Protein AF-A0A7S0UGM3-F1 (afdb_monomer_lite)

Radius of gyration: 27.03 Å; chains: 1; bounding box: 69×48×94 Å

InterPro domains:
  IPR007701 Interferon-related developmental regulator, N-terminal [PF05004] (50-218)
  IPR011989 Armadillo-like helical [G3DSA:1.25.10.10] (51-220)
  IPR016024 Armadillo-type fold [SSF48371] (60-215)
  IPR039777 Interferon-related developmental regulator [PTHR12354] (16-217)

Organism: Hemiselmis andersenii (NCBI:txid464988)

Secondary structure (DSSP, 8-state):
------------------------------------------------------TTHHHHHHHHHHHHGGG-S-HHHHHHHHHHHHHHHHH-PPPHHHHHHHHHHHHHHHHHT--HHHHHHHHHHHHHHHHHTTT--HHHHHHHHHHHHHHHHH-S-HHHHHHHHHHHHHHHHHHT--HHHHHHHHHHHHHHHHHS-HHHHHHHHHHHHHHHTTS-TTT-

Foldseek 3Di:
DDDDDDDDDDDDDDDDDDDDDDDDDDDDDDDDDDDDDDDDDDDDDDPDDPPPDDPPVVLLVLLVVLLVQCPDPDPVSNLVSLVSLLVSLVVDQDDQVSLVVNLVSLLVQLLPCVDLSSLLSSLSSNLSSLQNNQQVQPVVCVVRVVSLLCCLPDPPDLSNNLSSLQSNLSNLLRNLDAQVVLVVLLVSLCVCLPVHDPSNNVSSVVSSVSSVVSHDPVSD

pLDDT: mean 80.86, std 20.38, range [36.59, 98.38]

Sequence (220 aa):
MGARGKGKGRKGQDEGSDADSDSTTVRKEDTESVGKGKSGGRKGKPKRGEEESDSEDGGEVLLRHLCDDLTEKRAATRVSALQGITSSLRSRILDSDEAVDAVTPLLAVLKKCASAAEAVLAANALSHVFITMAGDSGDVVEDTLPVLGGLLKSCKHSSVRCSVAGSIGMLVFCAGEGDAEALGVMRRLAGYFECGSEEVAAASLKAWGLVATGVSDRAL

Structure (mmCIF, N/CA/C/O backbone):
data_AF-A0A7S0UGM3-F1
#
_entry.id   AF-A0A7S0UGM3-F1
#
loop_
_atom_site.group_PDB
_atom_site.id
_atom_site.type_symbol
_atom_site.label_atom_id
_atom_site.label_alt_id
_atom_site.label_comp_id
_atom_site.label_asym_id
_atom_site.label_entity_id
_atom_site.label_seq_id
_atom_site.pdbx_PDB_ins_code
_atom_site.Cartn_x
_atom_site.Cartn_y
_atom_site.Cartn_z
_atom_site.occupancy
_atom_site.B_iso_or_equiv
_atom_site.auth_seq_id
_atom_site.auth_comp_id
_atom_site.auth_asym_id
_atom_site.auth_atom_id
_atom_site.pdbx_PDB_model_num
ATOM 1 N N . MET A 1 1 ? 15.546 7.316 68.468 1.00 48.12 1 MET A N 1
ATOM 2 C CA . MET A 1 1 ? 14.256 6.732 68.894 1.00 48.12 1 MET A CA 1
ATOM 3 C C . MET A 1 1 ? 13.183 7.218 67.933 1.00 48.12 1 MET A C 1
ATOM 5 O O . MET A 1 1 ? 12.957 8.415 67.868 1.00 48.12 1 MET A O 1
ATOM 9 N N . GLY A 1 2 ? 12.597 6.321 67.140 1.00 51.38 2 GLY A N 1
ATOM 10 C CA . GLY A 1 2 ? 11.547 6.616 66.161 1.00 51.38 2 GLY A CA 1
ATOM 11 C C . GLY A 1 2 ? 10.834 5.309 65.814 1.00 51.38 2 GLY A C 1
ATOM 12 O O . GLY A 1 2 ? 11.492 4.295 65.596 1.00 51.38 2 GLY A O 1
ATOM 13 N N . ALA A 1 3 ? 9.510 5.309 65.928 1.00 54.84 3 ALA A N 1
ATOM 14 C CA . ALA A 1 3 ? 8.678 4.133 66.151 1.00 54.84 3 ALA A CA 1
ATOM 15 C C . ALA A 1 3 ? 8.404 3.264 64.905 1.00 54.84 3 ALA A C 1
ATOM 17 O O . ALA A 1 3 ? 8.366 3.731 63.771 1.00 54.84 3 ALA A O 1
ATOM 18 N N . ARG A 1 4 ? 8.157 1.977 65.184 1.00 46.47 4 ARG A N 1
ATOM 19 C CA . ARG A 1 4 ? 7.593 0.938 64.308 1.00 46.47 4 ARG A CA 1
ATOM 20 C C . ARG A 1 4 ? 6.126 1.224 63.954 1.00 46.47 4 ARG A C 1
ATOM 22 O O . ARG A 1 4 ? 5.374 1.667 64.814 1.00 46.47 4 ARG A O 1
ATOM 29 N N . GLY A 1 5 ? 5.689 0.765 62.779 1.00 48.72 5 GLY A N 1
ATOM 30 C CA . GLY A 1 5 ? 4.271 0.542 62.470 1.00 48.72 5 GLY A CA 1
ATOM 31 C C . GLY A 1 5 ? 4.051 -0.185 61.138 1.00 48.72 5 GLY A C 1
ATOM 32 O O . GLY A 1 5 ? 4.105 0.431 60.085 1.00 48.72 5 GLY A O 1
ATOM 33 N N . LYS A 1 6 ? 3.821 -1.505 61.196 1.00 47.09 6 LYS A N 1
ATOM 34 C CA . LYS A 1 6 ? 3.416 -2.394 60.086 1.00 47.09 6 LYS A CA 1
ATOM 35 C C . LYS A 1 6 ? 1.899 -2.295 59.831 1.00 47.09 6 LYS A C 1
ATOM 37 O O . LYS A 1 6 ? 1.139 -2.409 60.786 1.00 47.09 6 LYS A O 1
ATOM 42 N N . GLY A 1 7 ? 1.468 -2.287 58.567 1.00 50.72 7 GLY A N 1
ATOM 43 C CA . GLY A 1 7 ? 0.138 -2.750 58.115 1.00 50.72 7 GLY A CA 1
ATOM 44 C C . GLY A 1 7 ? 0.311 -3.458 56.761 1.00 50.72 7 GLY A C 1
ATOM 45 O O . GLY A 1 7 ? 0.883 -2.858 55.862 1.00 50.72 7 GLY A O 1
ATOM 46 N N . LYS A 1 8 ? 0.126 -4.784 56.599 1.00 54.84 8 LYS A N 1
ATOM 47 C CA . LYS A 1 8 ? -1.143 -5.555 56.496 1.00 54.84 8 LYS A CA 1
ATOM 48 C C . LYS A 1 8 ? -2.106 -4.834 55.534 1.00 54.84 8 LYS A C 1
ATOM 50 O O . LYS A 1 8 ? -2.651 -3.814 55.912 1.00 54.84 8 LYS A O 1
ATOM 55 N N . GLY A 1 9 ? -2.289 -5.211 54.269 1.00 44.22 9 GLY A N 1
ATOM 56 C CA . GLY A 1 9 ? -2.487 -6.541 53.698 1.00 44.22 9 GLY A CA 1
ATOM 57 C C . GLY A 1 9 ? -3.990 -6.774 53.530 1.00 44.22 9 GLY A C 1
ATOM 58 O O . GLY A 1 9 ? -4.665 -6.968 54.536 1.00 44.22 9 GLY A O 1
ATOM 59 N N . ARG A 1 10 ? -4.505 -6.777 52.292 1.00 53.94 10 ARG A N 1
ATOM 60 C CA . ARG A 1 10 ? -5.760 -7.460 51.943 1.00 53.94 10 ARG A CA 1
ATOM 61 C C . ARG A 1 10 ? -5.822 -7.788 50.450 1.00 53.94 10 ARG A C 1
ATOM 63 O O . ARG A 1 10 ? -5.815 -6.917 49.593 1.00 53.94 10 ARG A O 1
ATOM 70 N N . LYS A 1 11 ? -5.828 -9.098 50.222 1.00 45.31 11 LYS A N 1
ATOM 71 C CA . LYS A 1 11 ? -6.078 -9.856 49.001 1.00 45.31 11 LYS A CA 1
ATOM 72 C C . LYS A 1 11 ? -7.600 -10.011 48.882 1.00 45.31 11 LYS A C 1
ATOM 74 O O . LYS A 1 11 ? -8.231 -10.326 49.890 1.00 45.31 11 LYS A O 1
ATOM 79 N N . GLY A 1 12 ? -8.160 -9.783 47.700 1.00 49.38 12 GLY A N 1
ATOM 80 C CA . GLY A 1 12 ? -9.557 -10.064 47.372 1.00 49.38 12 GLY A CA 1
ATOM 81 C C . GLY A 1 12 ? -9.616 -10.676 45.978 1.00 49.38 12 GLY A C 1
ATOM 82 O O . GLY A 1 12 ? -9.430 -9.965 44.997 1.00 49.38 12 GLY A O 1
ATOM 83 N N . GLN A 1 13 ? -9.766 -11.999 45.935 1.00 45.22 13 GLN A N 1
ATOM 84 C CA . GLN A 1 13 ? -10.345 -12.745 44.818 1.00 45.22 13 GLN A CA 1
ATOM 85 C C . GLN A 1 13 ? -11.863 -12.552 44.879 1.00 45.22 13 GLN A C 1
ATOM 87 O O . GLN A 1 13 ? -12.392 -12.511 45.986 1.00 45.22 13 GLN A O 1
ATOM 92 N N . ASP A 1 14 ? -12.535 -12.497 43.733 1.00 51.78 14 ASP A N 1
ATOM 93 C CA . ASP A 1 14 ? -13.639 -13.427 43.487 1.00 51.78 14 ASP A CA 1
ATOM 94 C C . ASP A 1 14 ? -13.901 -13.577 41.986 1.00 51.78 14 ASP A C 1
ATOM 96 O O . ASP A 1 14 ? -13.821 -12.624 41.209 1.00 51.78 14 ASP A O 1
ATOM 100 N N . GLU A 1 15 ? -14.122 -14.835 41.623 1.00 51.66 15 GLU A N 1
ATOM 101 C CA . GLU A 1 15 ? -14.480 -15.358 40.312 1.00 51.66 15 GLU A CA 1
ATOM 102 C C . GLU A 1 15 ? -16.003 -15.346 40.119 1.00 51.66 15 GLU A C 1
ATOM 104 O O . GLU A 1 15 ? -16.768 -15.344 41.084 1.00 51.66 15 GLU A O 1
ATOM 109 N N . GLY A 1 16 ? -16.428 -15.436 38.859 1.00 45.09 16 GLY A N 1
ATOM 110 C CA . GLY A 1 16 ? -17.798 -15.754 38.453 1.00 45.09 16 GLY A CA 1
ATOM 111 C C . GLY A 1 16 ? -18.301 -14.767 37.400 1.00 45.09 16 GLY A C 1
ATOM 112 O O . GLY A 1 16 ? -18.149 -13.563 37.555 1.00 45.09 16 GLY A O 1
ATOM 113 N N . SER A 1 17 ? -18.908 -15.167 36.294 1.00 57.81 17 SER A N 1
ATOM 114 C CA . SER A 1 17 ? -19.306 -16.481 35.791 1.00 57.81 17 SER A CA 1
ATOM 115 C C . SER A 1 17 ? -19.831 -16.243 34.373 1.00 57.81 17 SER A C 1
ATOM 117 O O . SER A 1 17 ? -20.491 -15.228 34.139 1.00 57.81 17 SER A O 1
ATOM 119 N N . ASP A 1 18 ? -19.565 -17.174 33.465 1.00 50.47 18 ASP A N 1
ATOM 120 C CA . ASP A 1 18 ? -20.163 -17.244 32.133 1.00 50.47 18 ASP A CA 1
ATOM 121 C C . ASP A 1 18 ? -21.699 -17.277 32.190 1.00 50.47 18 ASP A C 1
ATOM 123 O O . ASP A 1 18 ? -22.278 -17.974 33.027 1.00 50.47 18 ASP A O 1
ATOM 127 N N . ALA A 1 19 ? -22.354 -16.567 31.270 1.00 59.38 19 ALA A N 1
ATOM 128 C CA . ALA A 1 19 ? -23.713 -16.879 30.840 1.00 59.38 19 ALA A CA 1
ATOM 129 C C . ALA A 1 19 ? -23.982 -16.295 29.446 1.00 59.38 19 ALA A C 1
ATOM 131 O O . ALA A 1 19 ? -23.950 -15.081 29.235 1.00 59.38 19 ALA A O 1
ATOM 132 N N . ASP A 1 20 ? -24.262 -17.207 28.522 1.00 45.38 20 ASP A N 1
ATOM 133 C CA . ASP A 1 20 ? -24.788 -16.998 27.182 1.00 45.38 20 ASP A CA 1
ATOM 134 C C . ASP A 1 20 ? -25.992 -16.041 27.123 1.00 45.38 20 ASP A C 1
ATOM 136 O O . ASP A 1 20 ? -26.894 -16.054 27.967 1.00 45.38 20 ASP A O 1
ATOM 140 N N . SER A 1 21 ? -26.082 -15.277 26.036 1.00 60.66 21 SER A N 1
ATOM 141 C CA . SER A 1 21 ? -27.376 -14.838 25.507 1.00 60.66 21 SER A CA 1
ATOM 142 C C . SER A 1 21 ? -27.300 -14.673 24.001 1.00 60.66 21 SER A C 1
ATOM 144 O O . SER A 1 21 ? -27.005 -13.607 23.464 1.00 60.66 21 SER A O 1
ATOM 146 N N . ASP A 1 22 ? -27.589 -15.788 23.344 1.00 49.59 22 ASP A N 1
ATOM 147 C CA . ASP A 1 22 ? -28.015 -15.860 21.961 1.00 49.59 22 ASP A CA 1
ATOM 148 C C . ASP A 1 22 ? -29.473 -15.371 21.875 1.00 49.59 22 ASP A C 1
ATOM 150 O O . ASP A 1 22 ? -30.353 -15.839 22.600 1.00 49.59 22 ASP A O 1
ATOM 154 N N . SER A 1 23 ? -29.735 -14.386 21.020 1.00 52.78 23 SER A N 1
ATOM 155 C CA . SER A 1 23 ? -31.077 -13.859 20.760 1.00 52.78 23 SER A CA 1
ATOM 156 C C . SER A 1 23 ? -31.183 -13.514 19.281 1.00 52.78 23 SER A C 1
ATOM 158 O O . SER A 1 23 ? -30.973 -12.381 18.843 1.00 52.78 23 SER A O 1
ATOM 160 N N . THR A 1 24 ? -31.560 -14.527 18.515 1.00 45.91 24 THR A N 1
ATOM 161 C CA . THR A 1 24 ? -32.159 -14.390 17.194 1.00 45.91 24 THR A CA 1
ATOM 162 C C . THR A 1 24 ? -33.576 -13.832 17.334 1.00 45.91 24 THR A C 1
ATOM 164 O O . THR A 1 24 ? -34.396 -14.403 18.039 1.00 45.91 24 THR A O 1
ATOM 167 N N . THR A 1 25 ? -33.918 -12.750 16.628 1.00 50.59 25 THR A N 1
ATOM 168 C CA . THR A 1 25 ? -35.281 -12.569 16.097 1.00 50.59 25 THR A CA 1
ATOM 169 C C . THR A 1 25 ? -35.284 -11.670 14.865 1.00 50.59 25 THR A C 1
ATOM 171 O O . THR A 1 25 ? -34.815 -10.536 14.850 1.00 50.59 25 THR A O 1
ATOM 174 N N . VAL A 1 26 ? -35.844 -12.246 13.809 1.00 46.72 26 VAL A N 1
ATOM 175 C CA . VAL A 1 26 ? -36.190 -11.657 12.522 1.00 46.72 26 VAL A CA 1
ATOM 176 C C . VAL A 1 26 ? -37.394 -10.728 12.702 1.00 46.72 26 VAL A C 1
ATOM 178 O O . VAL A 1 26 ? -38.383 -11.127 13.316 1.00 46.72 26 VAL A O 1
ATOM 181 N N . ARG A 1 27 ? -37.372 -9.538 12.092 1.00 41.72 27 ARG A N 1
ATOM 182 C CA . ARG A 1 27 ? -38.593 -8.785 11.765 1.00 41.72 27 ARG A CA 1
ATOM 183 C C . ARG A 1 27 ? -38.543 -8.297 10.319 1.00 41.72 27 ARG A C 1
ATOM 185 O O . ARG A 1 27 ? -37.825 -7.362 9.987 1.00 41.72 27 ARG A O 1
ATOM 192 N N . LYS A 1 28 ? -39.316 -8.988 9.478 1.00 46.88 28 LYS A N 1
ATOM 193 C CA . LYS A 1 28 ? -39.876 -8.491 8.219 1.00 46.88 28 LYS A CA 1
ATOM 194 C C . LYS A 1 28 ? -41.093 -7.642 8.561 1.00 46.88 28 LYS A C 1
ATOM 196 O O . LYS A 1 28 ? -41.961 -8.180 9.237 1.00 46.88 28 LYS A O 1
ATOM 201 N N . GLU A 1 29 ? -41.190 -6.431 8.024 1.00 54.25 29 GLU A N 1
ATOM 202 C CA . GLU A 1 29 ? -42.476 -5.823 7.661 1.00 54.25 29 GLU A CA 1
ATOM 203 C C . GLU A 1 29 ? -42.295 -5.009 6.375 1.00 54.25 29 GLU A C 1
ATOM 205 O O . GLU A 1 29 ? -41.528 -4.048 6.317 1.00 54.25 29 GLU A O 1
ATOM 210 N N . ASP A 1 30 ? -42.990 -5.466 5.336 1.00 45.66 30 ASP A N 1
ATOM 211 C CA . ASP A 1 30 ? -43.315 -4.729 4.124 1.00 45.66 30 ASP A CA 1
ATOM 212 C C . ASP A 1 30 ? -44.415 -3.709 4.445 1.00 45.66 30 ASP A C 1
ATOM 214 O O . ASP A 1 30 ? -45.416 -4.095 5.043 1.00 45.66 30 ASP A O 1
ATOM 218 N N . THR A 1 31 ? -44.312 -2.469 3.959 1.00 49.31 31 THR A N 1
ATOM 219 C CA . THR A 1 31 ? -45.500 -1.696 3.552 1.00 49.31 31 THR A CA 1
ATOM 220 C C . THR A 1 31 ? -45.150 -0.693 2.458 1.00 49.31 31 THR A C 1
ATOM 222 O O . THR A 1 31 ? -44.337 0.213 2.641 1.00 49.31 31 THR A O 1
ATOM 225 N N . GLU A 1 32 ? -45.822 -0.867 1.327 1.00 43.03 32 GLU A N 1
ATOM 226 C CA . GLU A 1 32 ? -45.913 0.037 0.190 1.00 43.03 32 GLU A CA 1
ATOM 227 C C . GLU A 1 32 ? -46.547 1.386 0.580 1.00 43.03 32 GLU A C 1
ATOM 229 O O . GLU A 1 32 ? -47.452 1.444 1.412 1.00 43.03 32 GLU A O 1
ATOM 234 N N . SER A 1 33 ? -46.161 2.473 -0.096 1.00 44.56 33 SER A N 1
ATOM 235 C CA . SER A 1 33 ? -47.063 3.615 -0.277 1.00 44.56 33 SER A CA 1
ATOM 236 C C . SER A 1 33 ? -46.760 4.369 -1.569 1.00 44.56 33 SER A C 1
ATOM 238 O O . SER A 1 33 ? -45.710 4.981 -1.760 1.00 44.56 33 SER A O 1
ATOM 240 N N . VAL A 1 34 ? -47.740 4.289 -2.464 1.00 45.84 34 VAL A N 1
ATOM 241 C CA . VAL A 1 34 ? -47.881 5.007 -3.726 1.00 45.84 34 VAL A CA 1
ATOM 242 C C . VAL A 1 34 ? -48.392 6.420 -3.432 1.00 45.84 34 VAL A C 1
ATOM 244 O O . VAL A 1 34 ? -49.505 6.591 -2.943 1.00 45.84 34 VAL A O 1
ATOM 247 N N . GLY A 1 35 ? -47.613 7.443 -3.793 1.00 42.66 35 GLY A N 1
ATOM 248 C CA . GLY A 1 35 ? -47.995 8.856 -3.687 1.00 42.66 35 GLY A CA 1
ATOM 249 C C . GLY A 1 35 ? -47.835 9.594 -5.015 1.00 42.66 35 GLY A C 1
ATOM 250 O O . GLY A 1 35 ? -46.773 10.120 -5.329 1.00 42.66 35 GLY A O 1
ATOM 251 N N . LYS A 1 36 ? -48.908 9.624 -5.808 1.00 42.47 36 LYS A N 1
ATOM 252 C CA . LYS A 1 36 ? -49.037 10.287 -7.117 1.00 42.47 36 LYS A CA 1
ATOM 253 C C . LYS A 1 36 ? -49.569 11.715 -6.902 1.00 42.47 36 LYS A C 1
ATOM 255 O O . LYS A 1 36 ? -50.645 11.855 -6.330 1.00 42.47 36 LYS A O 1
ATOM 260 N N . GLY A 1 37 ? -48.893 12.770 -7.384 1.00 37.19 37 GLY A N 1
ATOM 261 C CA . GLY A 1 37 ? -49.391 14.142 -7.159 1.00 37.19 37 GLY A CA 1
ATOM 262 C C . GLY A 1 37 ? -48.701 15.314 -7.875 1.00 37.19 37 GLY A C 1
ATOM 263 O O . GLY A 1 37 ? -48.033 16.105 -7.233 1.00 37.19 37 GLY A O 1
ATOM 264 N N . LYS A 1 38 ? -48.955 15.440 -9.186 1.00 38.09 38 LYS A N 1
ATOM 265 C CA . LYS A 1 38 ? -49.197 16.672 -9.986 1.00 38.09 38 LYS A CA 1
ATOM 266 C C . LYS A 1 38 ? -48.275 17.920 -9.913 1.00 38.09 38 LYS A C 1
ATOM 268 O O . LYS A 1 38 ? -48.333 18.729 -9.001 1.00 38.09 38 LYS A O 1
ATOM 273 N N . SER A 1 39 ? -47.657 18.164 -11.078 1.00 41.56 39 SER A N 1
ATOM 274 C CA . SER A 1 39 ? -47.680 19.393 -11.904 1.00 41.56 39 SER A CA 1
ATOM 275 C C . SER A 1 39 ? -47.289 20.753 -11.304 1.00 41.56 39 SER A C 1
ATOM 277 O O . SER A 1 39 ? -48.069 21.394 -10.608 1.00 41.56 39 SER A O 1
ATOM 279 N N . GLY A 1 40 ? -46.180 21.296 -11.810 1.00 36.59 40 GLY A N 1
ATOM 280 C CA . GLY A 1 40 ? -45.878 22.726 -11.786 1.00 36.59 40 GLY A CA 1
ATOM 281 C C . GLY A 1 40 ? -44.774 23.041 -12.789 1.00 36.59 40 GLY A C 1
ATOM 282 O O . GLY A 1 40 ? -43.597 22.922 -12.475 1.00 36.59 40 GLY A O 1
ATOM 283 N N . GLY A 1 41 ? -45.149 23.376 -14.024 1.00 44.19 41 GLY A N 1
ATOM 284 C CA . GLY A 1 41 ? -44.197 23.724 -15.073 1.00 44.19 41 GLY A CA 1
ATOM 285 C C . GLY A 1 41 ? -43.522 25.074 -14.833 1.00 44.19 41 GLY A C 1
ATOM 286 O O . GLY A 1 41 ? -44.167 26.025 -14.401 1.00 44.19 41 GLY A O 1
ATOM 287 N N . ARG A 1 42 ? -42.249 25.184 -15.224 1.00 47.69 42 ARG A N 1
ATOM 288 C CA . ARG A 1 42 ? -41.633 26.447 -15.646 1.00 47.69 42 ARG A CA 1
ATOM 289 C C . ARG A 1 42 ? -40.618 26.186 -16.757 1.00 47.69 42 ARG A C 1
ATOM 291 O O . ARG A 1 42 ? -39.650 25.456 -16.588 1.00 47.69 42 ARG A O 1
ATOM 298 N N . LYS A 1 43 ? -40.904 26.805 -17.905 1.00 50.00 43 LYS A N 1
ATOM 299 C CA . LYS A 1 43 ? -40.015 27.007 -19.052 1.00 50.00 43 LYS A CA 1
ATOM 300 C C . LYS A 1 43 ? -38.712 27.660 -18.589 1.00 50.00 43 LYS A C 1
ATOM 302 O O . LYS A 1 43 ? -38.765 28.658 -17.876 1.00 50.00 43 LYS A O 1
ATOM 307 N N . GLY A 1 44 ? -37.575 27.166 -19.073 1.00 42.62 44 GLY A N 1
ATOM 308 C CA . GLY A 1 44 ? -36.285 27.777 -18.770 1.00 42.62 44 GLY A CA 1
ATOM 309 C C . GLY A 1 44 ? -35.109 27.200 -19.550 1.00 42.62 44 GLY A C 1
ATOM 310 O O . GLY A 1 44 ? -34.257 26.573 -18.950 1.00 42.62 44 GLY A O 1
ATOM 311 N N . LYS A 1 45 ? -35.063 27.511 -20.854 1.00 51.47 45 LYS A N 1
ATOM 312 C CA . LYS A 1 45 ? -33.854 27.715 -21.682 1.00 51.47 45 LYS A CA 1
ATOM 313 C C . LYS A 1 45 ? -32.963 26.485 -22.002 1.00 51.47 45 LYS A C 1
ATOM 315 O O . LYS A 1 45 ? -32.422 25.865 -21.096 1.00 51.47 45 LYS A O 1
ATOM 320 N N . PRO A 1 46 ? -32.706 26.184 -23.292 1.00 45.19 46 PRO A N 1
ATOM 321 C CA . PRO A 1 46 ? -31.671 25.228 -23.667 1.00 45.19 46 PRO A CA 1
ATOM 322 C C . PRO A 1 46 ? -30.305 25.893 -23.471 1.00 45.19 46 PRO A C 1
ATOM 324 O O . PRO A 1 46 ? -29.997 26.889 -24.132 1.00 45.19 46 PRO A O 1
ATOM 327 N N . LYS A 1 47 ? -29.483 25.369 -22.560 1.00 49.62 47 LYS A N 1
ATOM 328 C CA . LYS A 1 47 ? -28.059 25.704 -22.526 1.00 49.62 47 LYS A CA 1
ATOM 329 C C . LYS A 1 47 ? -27.336 24.678 -23.394 1.00 49.62 47 LYS A C 1
ATOM 331 O O . LYS A 1 47 ? -26.955 23.609 -22.944 1.00 49.62 47 LYS A O 1
ATOM 336 N N . ARG A 1 48 ? -27.266 25.012 -24.681 1.00 53.41 48 ARG A N 1
ATOM 337 C CA . ARG A 1 48 ? -26.339 24.431 -25.649 1.00 53.41 48 ARG A CA 1
ATOM 338 C C . ARG A 1 48 ? -24.947 24.940 -25.277 1.00 53.41 48 ARG A C 1
ATOM 340 O O . ARG A 1 48 ? -24.776 26.151 -25.147 1.00 53.41 48 ARG A O 1
ATOM 347 N N . GLY A 1 49 ? -24.023 24.019 -25.065 1.00 41.97 49 GLY A N 1
ATOM 348 C CA . GLY A 1 49 ? -22.654 24.300 -24.650 1.00 41.97 49 GLY A CA 1
ATOM 349 C C . GLY A 1 49 ? -22.075 23.097 -23.925 1.00 41.97 49 GLY A C 1
ATOM 350 O O . GLY A 1 49 ? -21.634 23.230 -22.791 1.00 41.97 49 GLY A O 1
ATOM 351 N N . GLU A 1 50 ? -22.159 21.920 -24.548 1.00 49.22 50 GLU A N 1
ATOM 352 C CA . GLU A 1 50 ? -21.160 20.878 -24.314 1.00 49.22 50 GLU A CA 1
ATOM 353 C C . GLU A 1 50 ? -19.906 21.375 -25.035 1.00 49.22 50 GLU A C 1
ATOM 355 O O . GLU A 1 50 ? -19.683 21.109 -26.212 1.00 49.22 50 GLU A O 1
ATOM 360 N N . GLU A 1 51 ? -19.191 22.266 -24.355 1.00 43.69 51 GLU A N 1
ATOM 361 C CA . GLU A 1 51 ? -17.771 22.448 -24.590 1.00 43.69 51 GLU A CA 1
ATOM 362 C C . GLU A 1 51 ? -17.119 21.241 -23.917 1.00 43.69 51 GLU A C 1
ATOM 364 O O . GLU A 1 51 ? -17.139 21.107 -22.693 1.00 43.69 51 GLU A O 1
ATOM 369 N N . GLU A 1 52 ? -16.642 20.315 -24.745 1.00 46.34 52 GLU A N 1
ATOM 370 C CA . GLU A 1 52 ? -15.608 19.355 -24.381 1.00 46.34 52 GLU A CA 1
ATOM 371 C C . GLU A 1 52 ? -14.427 20.165 -23.827 1.00 46.34 52 GLU A C 1
ATOM 373 O O . GLU A 1 52 ? -13.649 20.744 -24.580 1.00 46.34 52 GLU A O 1
ATOM 378 N N . SER A 1 53 ? -14.365 20.301 -22.505 1.00 43.66 53 SER A N 1
ATOM 379 C CA . SER A 1 53 ? -13.291 20.984 -21.791 1.00 43.66 53 SER A CA 1
ATOM 380 C C . SER A 1 53 ? -12.643 19.959 -20.874 1.00 43.66 53 SER A C 1
ATOM 382 O O . SER A 1 53 ? -13.277 19.516 -19.918 1.00 43.66 53 SER A O 1
ATOM 384 N N . ASP A 1 54 ? -11.418 19.566 -21.220 1.00 49.66 54 ASP A N 1
ATOM 385 C CA . ASP A 1 54 ? -10.383 18.991 -20.352 1.00 49.66 54 ASP A CA 1
ATOM 386 C C . ASP A 1 54 ? -10.877 18.129 -19.181 1.00 49.66 54 ASP A C 1
ATOM 388 O O . ASP A 1 54 ? -10.894 18.537 -18.021 1.00 49.66 54 ASP A O 1
ATOM 392 N N . SER A 1 55 ? -11.242 16.881 -19.468 1.00 55.75 55 SER A N 1
ATOM 393 C CA . SER A 1 55 ? -11.553 15.884 -18.435 1.00 55.75 55 SER A CA 1
ATOM 394 C C . SER A 1 55 ? -10.328 15.388 -17.649 1.00 55.75 55 SER A C 1
ATOM 396 O O . SER A 1 55 ? -10.499 14.623 -16.701 1.00 55.75 55 SER A O 1
ATOM 398 N N . GLU A 1 56 ? -9.112 15.796 -18.023 1.00 55.94 56 GLU A N 1
ATOM 399 C CA . GLU A 1 56 ? -7.866 15.401 -17.349 1.00 55.94 56 GLU A CA 1
ATOM 400 C C . GLU A 1 56 ? -7.605 16.256 -16.091 1.00 55.94 56 GLU A C 1
ATOM 402 O O . GLU A 1 56 ? -7.391 15.696 -15.014 1.00 55.94 56 GLU A O 1
ATOM 407 N N . ASP A 1 57 ? -7.794 17.579 -16.172 1.00 65.31 57 ASP A N 1
ATOM 408 C CA . ASP A 1 57 ? -7.589 18.527 -15.056 1.00 65.31 57 ASP A CA 1
ATOM 409 C C . ASP A 1 57 ? -8.541 18.258 -13.870 1.00 65.31 57 ASP A C 1
ATOM 411 O O . ASP A 1 57 ? -8.165 18.279 -12.697 1.00 65.31 57 ASP A O 1
ATOM 415 N N . GLY A 1 58 ? -9.793 17.883 -14.154 1.00 79.19 58 GLY A N 1
ATOM 416 C CA . GLY A 1 58 ? -10.770 17.572 -13.104 1.00 79.19 58 GLY A CA 1
ATOM 417 C C . GLY A 1 58 ? -10.397 16.357 -12.242 1.00 79.19 58 GLY A C 1
ATOM 418 O O . GLY A 1 58 ? -10.776 16.292 -11.068 1.00 79.19 58 GLY A O 1
ATOM 419 N N . GLY A 1 59 ? -9.664 15.393 -12.806 1.00 82.50 59 GLY A N 1
ATOM 420 C CA . GLY A 1 59 ? -9.221 14.195 -12.094 1.00 82.50 59 GLY A CA 1
ATOM 421 C C . GLY A 1 59 ? -8.066 14.478 -11.136 1.00 82.50 59 GLY A C 1
ATOM 422 O O . GLY A 1 59 ? -8.095 14.008 -9.994 1.00 82.50 59 GLY A O 1
ATOM 423 N N . GLU A 1 60 ? -7.088 15.267 -11.586 1.00 85.06 60 GLU A N 1
ATOM 424 C CA . GLU A 1 60 ? -5.925 15.681 -10.794 1.00 85.06 60 GLU A CA 1
ATOM 425 C C . GLU A 1 60 ? -6.371 16.501 -9.582 1.00 85.06 60 GLU A C 1
ATOM 427 O O . GLU A 1 60 ? -6.060 16.169 -8.433 1.00 85.06 60 GLU A O 1
ATOM 432 N N . VAL A 1 61 ? -7.205 17.518 -9.827 1.00 88.06 61 VAL A N 1
ATOM 433 C CA . VAL A 1 61 ? -7.756 18.385 -8.778 1.00 88.06 61 VAL A CA 1
ATOM 434 C C . VAL A 1 61 ? -8.526 17.568 -7.736 1.00 88.06 61 VAL A C 1
ATOM 436 O O . VAL A 1 61 ? -8.401 17.818 -6.533 1.00 88.06 61 VAL A O 1
ATOM 439 N N . LEU A 1 62 ? -9.291 16.560 -8.169 1.00 92.38 62 LEU A N 1
ATOM 440 C CA . LEU A 1 62 ? -10.009 15.671 -7.259 1.00 92.38 62 LEU A CA 1
ATOM 441 C C . LEU A 1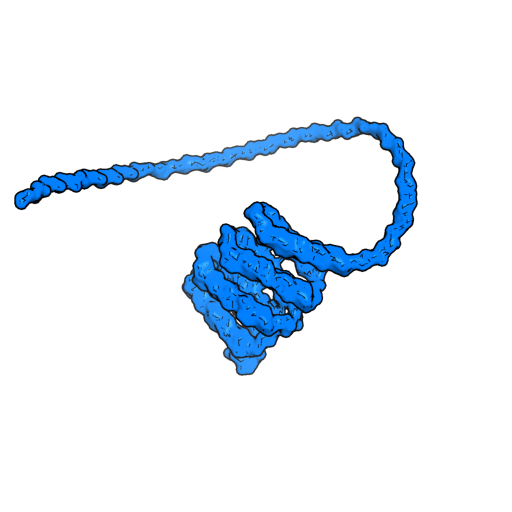 62 ? -9.055 14.813 -6.419 1.00 92.38 62 LEU A C 1
ATOM 443 O O . LEU A 1 62 ? -9.251 14.711 -5.207 1.00 92.38 62 LEU A O 1
ATOM 447 N N . LEU A 1 63 ? -8.039 14.191 -7.029 1.00 94.25 63 LEU A N 1
ATOM 448 C CA . LEU A 1 63 ? -7.073 13.370 -6.294 1.00 94.25 63 LEU A CA 1
ATOM 449 C C . LEU A 1 63 ? -6.332 14.206 -5.247 1.00 94.25 63 LEU A C 1
ATOM 451 O O . LEU A 1 63 ? -6.223 13.786 -4.095 1.00 94.25 63 LEU A O 1
ATOM 455 N N . ARG A 1 64 ? -5.899 15.411 -5.621 1.00 94.38 64 ARG A N 1
ATOM 456 C CA . ARG A 1 64 ? -5.222 16.339 -4.718 1.00 94.38 64 ARG A CA 1
ATOM 457 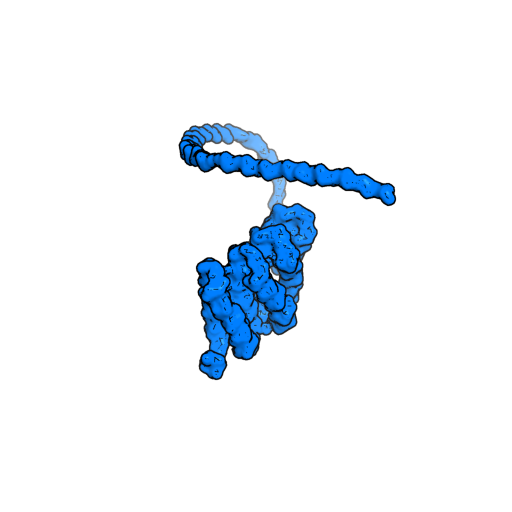C C . ARG A 1 64 ? -6.100 16.738 -3.535 1.00 94.38 64 ARG A C 1
ATOM 459 O O . ARG A 1 64 ? -5.655 16.634 -2.396 1.00 94.38 64 ARG A O 1
ATOM 466 N N . HIS A 1 65 ? -7.364 17.089 -3.780 1.00 96.25 65 HIS A N 1
ATOM 467 C CA . HIS A 1 65 ? -8.318 17.386 -2.707 1.00 96.25 65 HIS A CA 1
ATOM 468 C C . HIS A 1 65 ? -8.501 16.192 -1.757 1.00 96.25 65 HIS A C 1
ATOM 470 O O . HIS A 1 65 ? -8.540 16.352 -0.538 1.00 96.25 65 HIS A O 1
ATOM 476 N N . LEU A 1 66 ? -8.603 14.974 -2.294 1.00 97.19 66 LEU A N 1
ATOM 477 C CA . LEU A 1 66 ? -8.720 13.772 -1.469 1.00 97.19 66 LEU A CA 1
ATOM 478 C C . LEU A 1 66 ? -7.445 13.513 -0.647 1.00 97.19 66 LEU A C 1
ATOM 480 O O . LEU A 1 66 ? -7.540 13.057 0.491 1.00 97.19 66 LEU A O 1
ATOM 484 N N . CYS A 1 67 ? -6.261 13.810 -1.189 1.00 96.38 67 CYS A N 1
ATOM 485 C CA . CYS A 1 67 ? -4.999 13.753 -0.450 1.00 96.38 67 CYS A CA 1
ATOM 486 C C . CYS A 1 67 ? -4.945 14.793 0.681 1.00 96.38 67 CYS A C 1
ATOM 488 O O . CYS A 1 67 ? -4.521 14.455 1.788 1.00 96.38 67 CYS A O 1
ATOM 490 N N . ASP A 1 68 ? -5.433 16.014 0.451 1.00 96.56 68 ASP A N 1
ATOM 491 C CA . ASP A 1 68 ? -5.525 17.060 1.479 1.00 96.56 68 ASP A CA 1
ATOM 492 C C . ASP A 1 68 ? -6.449 16.631 2.636 1.00 96.56 68 ASP A C 1
ATOM 494 O O . ASP A 1 68 ? -6.093 16.762 3.816 1.00 96.56 68 ASP A O 1
ATOM 498 N N . ASP A 1 69 ? -7.582 15.999 2.310 1.00 97.25 69 ASP A N 1
ATOM 499 C CA . ASP A 1 69 ? -8.538 15.447 3.278 1.00 97.25 69 ASP A CA 1
ATOM 500 C C . ASP A 1 69 ? -7.937 14.337 4.168 1.00 97.25 69 ASP A C 1
ATOM 502 O O . ASP A 1 69 ? -8.497 14.012 5.220 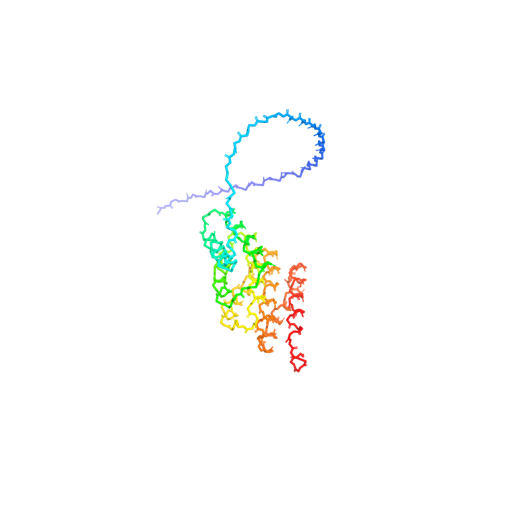1.00 97.25 69 ASP A O 1
ATOM 506 N N . LEU A 1 70 ? -6.772 13.763 3.833 1.00 97.00 70 LEU A N 1
ATOM 507 C CA . LEU A 1 70 ? -6.067 12.818 4.715 1.00 97.00 70 LEU A CA 1
ATOM 508 C C . LEU A 1 70 ? -5.495 13.489 5.971 1.00 97.00 70 LEU A C 1
ATOM 510 O O . LEU A 1 70 ? -5.196 12.808 6.958 1.00 97.00 70 LEU A O 1
ATOM 514 N N . THR A 1 71 ? -5.375 14.816 5.978 1.00 94.69 71 THR A N 1
ATOM 515 C CA . THR A 1 71 ? -4.914 15.585 7.144 1.00 94.69 71 THR A CA 1
ATOM 516 C C . THR A 1 71 ? -6.048 15.979 8.094 1.00 94.69 71 THR A C 1
ATOM 518 O O . THR A 1 71 ? -5.794 16.418 9.221 1.00 94.69 71 THR A O 1
ATOM 521 N N . GLU A 1 72 ? -7.302 15.743 7.696 1.00 96.06 72 GLU A N 1
ATOM 522 C CA . GLU A 1 72 ? -8.482 16.131 8.459 1.00 96.06 72 GLU A CA 1
ATOM 523 C C . GLU A 1 72 ? -8.551 15.490 9.848 1.00 96.06 72 GLU A C 1
ATOM 525 O O . GLU A 1 72 ? -8.160 14.341 10.098 1.00 96.06 72 GLU A O 1
ATOM 530 N N . LYS A 1 73 ? -9.135 16.227 10.799 1.00 94.38 73 LYS A N 1
ATOM 531 C CA . LYS A 1 73 ? -9.200 15.784 12.202 1.00 94.38 73 LYS A CA 1
ATOM 532 C C . LYS A 1 73 ? -10.117 14.571 12.373 1.00 94.38 73 LYS A C 1
ATOM 534 O O . LYS A 1 73 ? -9.848 13.690 13.197 1.00 94.38 73 LYS A O 1
ATOM 539 N N . ARG A 1 74 ? -11.213 14.515 11.614 1.00 96.38 74 ARG A N 1
ATOM 540 C CA . ARG A 1 74 ? -12.250 13.481 11.741 1.00 96.38 74 ARG A CA 1
ATOM 541 C C . ARG A 1 74 ? -11.845 12.211 10.993 1.00 96.38 74 ARG A C 1
ATOM 543 O O . ARG A 1 74 ? -11.621 12.243 9.791 1.00 96.38 74 ARG A O 1
ATOM 550 N N . ALA A 1 75 ? -11.833 11.075 11.693 1.00 95.12 75 ALA A N 1
ATOM 551 C CA . ALA A 1 75 ? -11.493 9.782 11.092 1.00 95.12 75 ALA A CA 1
ATOM 552 C C . ALA A 1 75 ? -12.431 9.391 9.939 1.00 95.12 75 ALA A C 1
ATOM 554 O O . ALA A 1 75 ? -11.968 8.883 8.928 1.00 95.12 75 ALA A O 1
ATOM 555 N N . ALA A 1 76 ? -13.731 9.686 10.054 1.00 96.62 76 ALA A N 1
ATOM 556 C CA . ALA A 1 76 ? -14.701 9.402 8.996 1.00 96.62 76 ALA A CA 1
ATOM 557 C C . ALA A 1 76 ? -14.378 10.129 7.676 1.00 96.62 76 ALA A C 1
ATOM 559 O O . ALA A 1 76 ? -14.526 9.538 6.607 1.00 96.62 76 ALA A O 1
ATOM 560 N N . THR A 1 77 ? -13.892 11.374 7.750 1.00 97.06 77 THR A N 1
ATOM 561 C CA . THR A 1 77 ? -13.460 12.138 6.572 1.00 97.06 77 THR A CA 1
ATOM 562 C C . THR A 1 77 ? -12.240 11.486 5.933 1.00 97.06 77 THR A C 1
ATOM 564 O O . THR A 1 77 ? -12.284 11.159 4.754 1.00 97.06 77 THR A O 1
ATOM 567 N N . ARG A 1 78 ? -11.209 11.163 6.728 1.00 97.75 78 ARG A N 1
ATOM 568 C CA . ARG A 1 78 ? -10.002 10.484 6.225 1.00 97.75 78 ARG A CA 1
ATOM 569 C C . ARG A 1 78 ? -10.299 9.120 5.598 1.00 97.75 78 ARG A C 1
ATOM 571 O O . ARG A 1 78 ? -9.751 8.787 4.557 1.00 97.75 78 ARG A O 1
ATOM 578 N N . VAL A 1 79 ? -11.191 8.329 6.200 1.00 97.88 79 VAL A N 1
ATOM 579 C CA . VAL A 1 79 ? -11.623 7.037 5.636 1.00 97.88 79 VAL A CA 1
ATOM 580 C C . VAL A 1 79 ? -12.331 7.230 4.294 1.00 97.88 79 VAL A C 1
ATOM 582 O O . VAL A 1 79 ? -12.026 6.511 3.344 1.00 97.88 79 VAL A O 1
ATOM 585 N N . SER A 1 80 ? -13.232 8.212 4.202 1.00 97.88 80 SER A N 1
ATOM 586 C CA . SER A 1 80 ? -13.933 8.532 2.950 1.00 97.88 80 SER A CA 1
ATOM 587 C C . SER A 1 80 ? -12.951 8.997 1.871 1.00 97.88 80 SER A C 1
ATOM 589 O O . SER A 1 80 ? -13.051 8.567 0.725 1.00 97.88 80 SER A O 1
ATOM 591 N N . ALA A 1 81 ? -11.954 9.799 2.253 1.00 98.12 81 ALA A N 1
ATOM 592 C CA . ALA A 1 81 ? -10.891 10.247 1.367 1.00 98.12 81 ALA A CA 1
ATOM 593 C C . ALA A 1 81 ? -10.060 9.074 0.823 1.00 98.12 81 ALA A C 1
ATOM 595 O O . ALA A 1 81 ? -9.923 8.939 -0.387 1.00 98.12 81 ALA A O 1
ATOM 596 N N . LEU A 1 82 ? -9.603 8.147 1.675 1.00 98.38 82 LEU A N 1
ATOM 597 C CA . LEU A 1 82 ? -8.858 6.953 1.238 1.00 98.38 82 LEU A CA 1
ATOM 598 C C . LEU A 1 82 ? -9.661 6.064 0.269 1.00 98.38 82 LEU A C 1
ATOM 600 O O . LEU A 1 82 ? -9.112 5.509 -0.689 1.00 98.38 82 LEU A O 1
ATOM 604 N N . GLN A 1 83 ? -10.968 5.924 0.506 1.00 97.62 83 GLN A N 1
ATOM 605 C CA . GLN A 1 83 ? -11.872 5.212 -0.402 1.00 97.62 83 GLN A CA 1
ATOM 606 C C . GLN A 1 83 ? -12.031 5.950 -1.738 1.00 97.62 83 GLN A C 1
ATOM 608 O O . GLN A 1 83 ? -12.025 5.311 -2.794 1.00 97.62 83 GLN A O 1
ATOM 613 N N . GLY A 1 84 ? -12.132 7.281 -1.699 1.00 97.00 84 GLY A N 1
ATOM 614 C CA . GLY A 1 84 ? -12.159 8.143 -2.878 1.00 97.00 84 GLY A CA 1
ATOM 615 C C . GLY A 1 84 ? -10.882 8.026 -3.708 1.00 97.00 84 GLY A C 1
ATOM 616 O O . GLY A 1 84 ? -10.973 7.789 -4.909 1.00 97.00 84 GLY A O 1
ATOM 617 N N . ILE A 1 85 ? -9.708 8.078 -3.065 1.00 96.75 85 ILE A N 1
ATOM 618 C CA . ILE A 1 85 ? -8.398 7.897 -3.713 1.00 96.75 85 ILE A CA 1
ATOM 619 C C . ILE A 1 85 ? -8.371 6.550 -4.429 1.00 96.75 85 ILE A C 1
ATOM 621 O O . ILE A 1 85 ? -8.158 6.490 -5.634 1.00 96.75 85 ILE A O 1
ATOM 625 N N . THR A 1 86 ? -8.685 5.466 -3.716 1.00 95.69 86 THR A N 1
ATOM 626 C CA . THR A 1 86 ? -8.714 4.116 -4.301 1.00 95.69 86 THR A CA 1
ATOM 627 C C . THR A 1 86 ? -9.666 4.027 -5.498 1.00 95.69 86 THR A C 1
ATOM 629 O O . THR A 1 86 ? -9.360 3.364 -6.485 1.00 95.69 86 THR A O 1
ATOM 632 N N . SER A 1 87 ? -10.827 4.681 -5.425 1.00 94.94 87 SER A N 1
ATOM 633 C CA . SER A 1 87 ? -11.809 4.681 -6.514 1.00 94.94 87 SER A CA 1
ATOM 634 C C . SER A 1 87 ? -11.305 5.457 -7.732 1.00 94.94 87 SER A C 1
ATOM 636 O O . SER A 1 87 ? -11.424 4.957 -8.846 1.00 94.94 87 SER A O 1
ATOM 638 N N . SER A 1 88 ? -10.679 6.619 -7.514 1.00 93.19 88 SER A N 1
ATOM 639 C CA . SER A 1 88 ? -10.054 7.429 -8.566 1.00 93.19 88 SER A CA 1
ATOM 640 C C . SER A 1 88 ? -8.951 6.645 -9.287 1.00 93.19 88 SER A C 1
ATOM 642 O O . SER A 1 88 ? -9.006 6.479 -10.507 1.00 93.19 88 SER A O 1
ATOM 644 N N . LEU A 1 89 ? -8.030 6.032 -8.531 1.00 92.94 89 LEU A N 1
ATOM 645 C CA . LEU A 1 89 ? -6.908 5.245 -9.066 1.00 92.94 89 LEU A CA 1
ATOM 646 C C . LEU A 1 89 ? -7.335 3.981 -9.828 1.00 92.94 89 LEU A C 1
ATOM 648 O O . LEU A 1 89 ? -6.570 3.441 -10.617 1.00 92.94 89 LEU A O 1
ATOM 652 N N . ARG A 1 90 ? -8.551 3.471 -9.605 1.00 91.06 90 ARG A N 1
ATOM 653 C CA . ARG A 1 90 ? -9.088 2.339 -10.384 1.00 91.06 90 ARG A CA 1
ATOM 654 C C . ARG A 1 90 ? -9.620 2.753 -11.748 1.00 91.06 90 ARG A C 1
ATOM 656 O O . ARG A 1 90 ? -9.752 1.901 -12.621 1.00 91.06 90 ARG A O 1
ATOM 663 N N . SER A 1 91 ? -9.979 4.023 -11.904 1.00 89.06 91 SER A N 1
ATOM 664 C CA . SER A 1 91 ? -10.566 4.557 -13.133 1.00 89.06 91 SER A CA 1
ATOM 665 C C . SER A 1 91 ? -9.567 5.266 -14.042 1.00 89.06 91 SER A C 1
ATOM 667 O O . SER A 1 91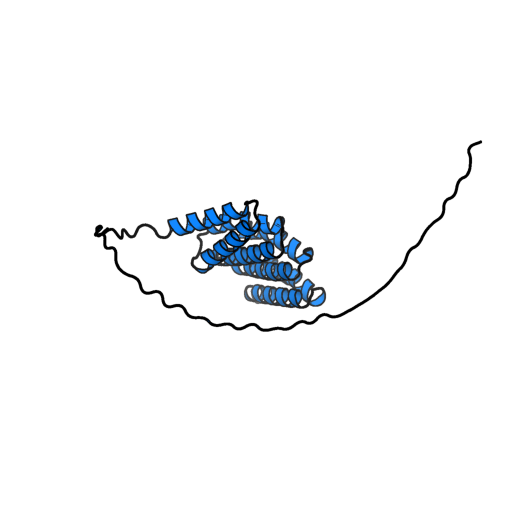 ? -9.931 5.585 -15.171 1.00 89.06 91 SER A O 1
ATOM 669 N N . ARG A 1 92 ? -8.333 5.512 -13.580 1.00 88.44 92 ARG A N 1
ATOM 670 C CA . ARG A 1 92 ? -7.320 6.253 -14.341 1.00 88.44 92 ARG A CA 1
ATOM 671 C C . ARG A 1 92 ? -5.899 5.779 -14.049 1.00 88.44 92 ARG A C 1
ATOM 673 O O . ARG A 1 92 ? -5.635 5.237 -12.980 1.00 88.44 92 ARG A O 1
ATOM 680 N N . ILE A 1 93 ? -5.002 6.028 -14.996 1.00 86.88 93 ILE A N 1
ATOM 681 C CA . ILE A 1 93 ? -3.552 5.898 -14.821 1.00 86.88 93 ILE A CA 1
ATOM 682 C C . ILE A 1 93 ? -3.026 7.296 -14.496 1.00 86.88 93 ILE A C 1
ATOM 684 O O . ILE A 1 93 ? -3.412 8.244 -15.175 1.00 86.88 93 ILE A O 1
ATOM 688 N N . LEU A 1 94 ? -2.220 7.412 -13.443 1.00 88.25 94 LEU A N 1
ATOM 689 C CA . LEU A 1 94 ? -1.555 8.664 -13.085 1.00 88.25 94 LEU A CA 1
ATOM 690 C C . LEU A 1 94 ? -0.333 8.884 -13.971 1.00 88.25 94 LEU A C 1
ATOM 692 O O . LEU A 1 94 ? 0.305 7.911 -14.383 1.00 88.25 94 LEU A O 1
ATOM 696 N N . ASP A 1 95 ? 0.019 10.143 -14.204 1.00 88.38 95 ASP A N 1
ATOM 697 C CA . ASP A 1 95 ? 1.379 10.457 -14.634 1.00 88.38 95 ASP A CA 1
ATOM 698 C C . ASP A 1 95 ? 2.388 10.264 -13.477 1.00 88.38 95 ASP A C 1
ATOM 700 O O . ASP A 1 95 ? 2.013 9.951 -12.340 1.00 88.38 95 ASP A O 1
ATOM 704 N N . SER A 1 96 ? 3.687 10.363 -13.784 1.00 85.75 96 SER A N 1
ATOM 705 C CA . SER A 1 96 ? 4.751 10.102 -12.799 1.00 85.75 96 SER A CA 1
ATOM 706 C C . SER A 1 96 ? 4.694 11.095 -11.631 1.00 85.75 96 SER A C 1
ATOM 708 O O . SER A 1 96 ? 4.764 10.686 -10.470 1.00 85.75 96 SER A O 1
ATOM 710 N N . ASP A 1 97 ? 4.474 12.380 -11.923 1.00 87.75 97 ASP A N 1
ATOM 711 C CA . ASP A 1 97 ? 4.472 13.451 -10.924 1.00 87.75 97 ASP A CA 1
ATOM 712 C C . ASP A 1 97 ? 3.261 13.327 -9.979 1.00 87.75 97 ASP A C 1
ATOM 714 O O . ASP A 1 97 ? 3.425 13.316 -8.756 1.00 87.75 97 ASP A O 1
ATOM 718 N N . GLU A 1 98 ? 2.053 13.118 -10.521 1.00 90.44 98 GLU A N 1
ATOM 719 C CA . GLU A 1 98 ? 0.834 12.841 -9.751 1.00 90.44 98 GLU A CA 1
ATOM 720 C C . GLU A 1 98 ? 1.007 11.610 -8.848 1.00 90.44 98 GLU A C 1
ATOM 722 O O . GLU A 1 98 ? 0.528 11.583 -7.705 1.00 90.44 98 GLU A O 1
ATOM 727 N N . ALA A 1 99 ? 1.659 10.559 -9.359 1.00 90.62 99 ALA A N 1
ATOM 728 C CA . ALA A 1 99 ? 1.886 9.335 -8.605 1.00 90.62 99 ALA A CA 1
ATOM 729 C C . ALA A 1 99 ? 2.827 9.574 -7.421 1.00 90.62 99 ALA A C 1
ATOM 731 O O . ALA A 1 99 ? 2.498 9.182 -6.297 1.00 90.62 99 ALA A O 1
ATOM 732 N N . VAL A 1 100 ? 3.955 10.254 -7.643 1.00 90.12 100 VAL A N 1
ATOM 733 C CA . VAL A 1 100 ? 4.914 10.612 -6.587 1.00 90.12 100 VAL A CA 1
ATOM 734 C C . VAL A 1 100 ? 4.247 11.484 -5.517 1.00 90.12 100 VAL A C 1
ATOM 736 O O . VAL A 1 100 ? 4.360 11.190 -4.319 1.00 90.12 100 VAL A O 1
ATOM 739 N N . ASP A 1 101 ? 3.474 12.490 -5.926 1.00 91.44 101 ASP A N 1
ATOM 740 C CA . ASP A 1 101 ? 2.764 13.388 -5.011 1.00 91.44 101 ASP A CA 1
ATOM 741 C C . ASP A 1 101 ? 1.726 12.650 -4.148 1.00 91.44 101 ASP A C 1
ATOM 743 O O . ASP A 1 101 ? 1.527 12.988 -2.975 1.00 91.44 101 ASP A O 1
ATOM 747 N N . ALA A 1 102 ? 1.104 11.590 -4.673 1.00 94.38 102 ALA A N 1
ATOM 748 C CA . ALA A 1 102 ? 0.153 10.766 -3.929 1.00 94.38 102 ALA A CA 1
ATOM 749 C C . ALA A 1 102 ? 0.816 9.833 -2.894 1.00 94.38 102 ALA A C 1
ATOM 751 O O . ALA A 1 102 ? 0.185 9.486 -1.886 1.00 94.38 102 ALA A O 1
ATOM 752 N N . VAL A 1 103 ? 2.081 9.430 -3.082 1.00 95.31 103 VAL A N 1
ATOM 753 C CA . VAL A 1 103 ? 2.780 8.502 -2.169 1.00 95.31 103 VAL A CA 1
ATOM 754 C C . VAL A 1 103 ? 2.950 9.109 -0.776 1.00 95.31 103 VAL A C 1
ATOM 756 O O . VAL A 1 103 ? 2.626 8.473 0.233 1.00 95.31 103 VAL A O 1
ATOM 759 N N . THR A 1 104 ? 3.436 10.348 -0.700 1.00 95.06 104 THR A N 1
ATOM 760 C CA . THR A 1 104 ? 3.773 11.019 0.565 1.00 95.06 104 THR A CA 1
ATOM 761 C C . THR A 1 104 ? 2.610 11.078 1.570 1.00 95.06 104 THR A C 1
ATOM 763 O O . THR A 1 104 ? 2.787 10.629 2.714 1.00 95.06 104 THR A O 1
ATOM 766 N N . PRO A 1 105 ? 1.413 11.587 1.213 1.00 96.69 105 PRO A N 1
ATOM 767 C CA . PRO A 1 105 ? 0.300 11.666 2.154 1.00 96.69 105 PRO A CA 1
ATOM 768 C C . PRO A 1 105 ? -0.216 10.275 2.560 1.00 96.69 105 PRO A C 1
ATOM 770 O O . PRO A 1 105 ? -0.555 10.065 3.729 1.00 96.69 105 PRO A O 1
ATOM 773 N N . LEU A 1 106 ? -0.190 9.283 1.664 1.00 97.69 106 LEU A N 1
ATOM 774 C CA . LEU A 1 106 ? -0.563 7.905 1.998 1.00 97.69 106 LEU A CA 1
ATOM 775 C C . LEU A 1 106 ? 0.438 7.252 2.967 1.00 97.69 106 LEU A C 1
ATOM 777 O O . LEU A 1 106 ? 0.037 6.598 3.938 1.00 97.69 106 LEU A O 1
ATOM 781 N N . LEU A 1 107 ? 1.740 7.482 2.775 1.00 96.88 107 LEU A N 1
ATOM 782 C CA . LEU A 1 107 ? 2.768 7.049 3.721 1.00 96.88 107 LEU A CA 1
ATOM 783 C C . LEU A 1 107 ? 2.614 7.714 5.084 1.00 96.88 107 LEU A C 1
ATOM 785 O O . LEU A 1 107 ? 2.840 7.062 6.104 1.00 96.88 107 LEU A O 1
ATOM 789 N N . ALA A 1 108 ? 2.212 8.984 5.137 1.00 96.62 108 ALA A N 1
ATOM 790 C CA . ALA A 1 108 ? 1.953 9.665 6.401 1.00 96.62 108 ALA A CA 1
ATOM 791 C C . ALA A 1 108 ? 0.811 8.991 7.187 1.00 96.62 108 ALA A C 1
ATOM 793 O O . ALA A 1 108 ? 0.934 8.793 8.402 1.00 96.62 108 ALA A O 1
ATOM 794 N N . VAL A 1 109 ? -0.259 8.560 6.505 1.00 97.19 109 VAL A N 1
ATOM 795 C CA . VAL A 1 109 ? -1.350 7.784 7.122 1.00 97.19 109 VAL A CA 1
ATOM 796 C C . VAL A 1 109 ? -0.832 6.457 7.68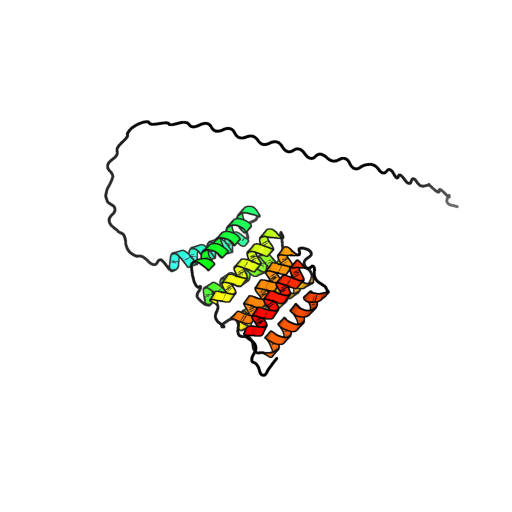2 1.00 97.19 109 VAL A C 1
ATOM 798 O O . VAL A 1 109 ? -1.129 6.121 8.833 1.00 97.19 109 VAL A O 1
ATOM 801 N N . LEU A 1 110 ? -0.008 5.732 6.920 1.00 97.00 110 LEU A N 1
ATOM 802 C CA . LEU A 1 110 ? 0.592 4.468 7.358 1.00 97.00 110 LEU A CA 1
ATOM 803 C C . LEU A 1 110 ? 1.550 4.634 8.542 1.00 97.00 110 LEU A C 1
ATOM 805 O O . LEU A 1 110 ? 1.457 3.875 9.506 1.00 97.00 110 LEU A O 1
ATOM 809 N N . LYS A 1 111 ? 2.427 5.644 8.517 1.00 95.81 111 LYS A N 1
ATOM 810 C CA . LYS A 1 111 ? 3.349 5.963 9.622 1.00 95.81 111 LYS A CA 1
ATOM 811 C C . LYS A 1 111 ? 2.589 6.277 10.909 1.00 95.81 111 LYS A C 1
ATOM 813 O O . LYS A 1 111 ? 2.987 5.836 11.985 1.00 95.81 111 LYS A O 1
ATOM 818 N N . LYS A 1 112 ? 1.487 7.027 10.803 1.00 94.62 112 LYS A N 1
ATOM 819 C CA . LYS A 1 112 ? 0.631 7.359 11.948 1.00 94.62 112 LYS A CA 1
ATOM 820 C C . LYS A 1 112 ? -0.151 6.145 12.450 1.00 94.62 112 LYS A C 1
ATOM 822 O O . LYS A 1 112 ? -0.381 6.047 13.652 1.00 94.62 112 LYS A O 1
ATOM 827 N N . CYS A 1 113 ? -0.584 5.263 11.543 1.00 90.19 113 CYS A N 1
ATOM 828 C CA . CYS A 1 113 ? -1.358 4.050 11.823 1.00 90.19 113 CYS A CA 1
ATOM 829 C C . CYS A 1 113 ? -2.492 4.292 12.845 1.00 90.19 113 CYS A C 1
ATOM 831 O O . CYS A 1 113 ? -2.663 3.534 13.801 1.00 90.19 113 CYS A O 1
ATOM 833 N N . ALA A 1 114 ? -3.254 5.382 12.671 1.00 91.31 114 ALA A N 1
ATOM 834 C CA . ALA A 1 114 ? -4.241 5.842 13.656 1.00 91.31 114 ALA A CA 1
ATOM 835 C C . ALA A 1 114 ? -5.360 4.817 13.917 1.00 91.31 114 ALA A C 1
ATOM 837 O O . ALA A 1 114 ? -5.889 4.739 15.025 1.00 91.31 114 ALA A O 1
ATOM 838 N N . SER A 1 115 ? -5.708 4.028 12.901 1.00 96.00 115 SER A N 1
ATOM 839 C CA . SER A 1 115 ? -6.612 2.888 13.008 1.00 96.00 115 SER A CA 1
ATOM 840 C C . SER A 1 115 ? -6.234 1.812 11.988 1.00 96.00 115 SER A C 1
ATOM 842 O O . SER A 1 115 ? -5.651 2.107 10.942 1.00 96.00 115 SER A O 1
ATOM 844 N N . ALA A 1 116 ? -6.586 0.554 12.271 1.00 96.94 116 ALA A N 1
ATOM 845 C CA . ALA A 1 116 ? -6.337 -0.550 11.344 1.00 96.94 116 ALA A CA 1
ATOM 846 C C . ALA A 1 116 ? -7.074 -0.361 10.007 1.00 96.94 116 ALA A C 1
ATOM 848 O O . ALA A 1 116 ? -6.523 -0.676 8.958 1.00 96.94 116 ALA A O 1
ATOM 849 N N . ALA A 1 117 ? -8.291 0.192 10.037 1.00 97.12 117 ALA A N 1
ATOM 850 C CA . ALA A 1 117 ? -9.080 0.455 8.836 1.00 97.12 117 ALA A CA 1
ATOM 851 C C . ALA A 1 117 ? -8.407 1.490 7.919 1.00 97.12 117 ALA A C 1
ATOM 853 O O . ALA A 1 117 ? -8.263 1.241 6.725 1.00 97.12 117 ALA A O 1
ATOM 854 N N . GLU A 1 118 ? -7.943 2.614 8.478 1.00 97.81 118 GLU A N 1
ATOM 855 C CA . GLU A 1 118 ? -7.204 3.630 7.715 1.00 97.81 118 GLU A CA 1
ATOM 856 C C . GLU A 1 118 ? -5.905 3.058 7.141 1.00 97.81 118 GLU A C 1
ATOM 858 O O . GLU A 1 118 ? -5.610 3.270 5.970 1.00 97.81 118 GLU A O 1
ATOM 863 N N . ALA A 1 119 ? -5.152 2.284 7.929 1.00 97.81 119 ALA A N 1
ATOM 864 C CA . ALA A 1 119 ? -3.895 1.706 7.466 1.00 97.81 119 ALA A CA 1
ATOM 865 C C . ALA A 1 119 ? -4.094 0.682 6.333 1.00 97.81 119 ALA A C 1
ATOM 867 O O . ALA A 1 119 ? -3.346 0.694 5.360 1.00 97.81 119 ALA A O 1
ATOM 868 N N . VAL A 1 120 ? -5.122 -0.169 6.417 1.00 98.38 120 VAL A N 1
ATOM 869 C CA . VAL A 1 120 ? -5.475 -1.106 5.334 1.00 98.38 120 VAL A CA 1
ATOM 870 C C . VAL A 1 120 ? -5.842 -0.350 4.057 1.00 98.38 120 VAL A C 1
ATOM 872 O O . VAL A 1 120 ? -5.344 -0.679 2.983 1.00 98.38 120 VAL A O 1
ATOM 875 N N . LEU A 1 121 ? -6.685 0.681 4.161 1.00 98.31 121 LEU A N 1
ATOM 876 C CA . LEU A 1 121 ? -7.089 1.480 3.004 1.00 98.31 121 LEU A CA 1
ATOM 877 C C . LEU A 1 121 ? -5.905 2.236 2.385 1.00 98.31 121 LEU A C 1
ATOM 879 O O . LEU A 1 121 ? -5.776 2.244 1.165 1.00 98.31 121 LEU A O 1
ATOM 883 N N . ALA A 1 122 ? -5.018 2.808 3.202 1.00 98.31 122 ALA A N 1
ATOM 884 C CA . ALA A 1 122 ? -3.826 3.507 2.725 1.00 98.31 122 ALA A CA 1
ATOM 885 C C . ALA A 1 122 ? -2.829 2.568 2.029 1.00 98.31 122 ALA A C 1
ATOM 887 O O . ALA A 1 122 ? -2.314 2.911 0.969 1.00 98.31 122 ALA A O 1
ATOM 888 N N . ALA A 1 123 ? -2.601 1.366 2.570 1.00 98.12 123 ALA A N 1
ATOM 889 C CA . ALA A 1 123 ? -1.768 0.350 1.921 1.00 98.12 123 ALA A CA 1
ATOM 890 C C . ALA A 1 123 ? -2.350 -0.071 0.556 1.00 98.12 123 ALA A C 1
ATOM 892 O O . ALA A 1 123 ? -1.643 -0.137 -0.452 1.00 98.12 123 ALA A O 1
ATOM 893 N N . ASN A 1 124 ? -3.665 -0.286 0.489 1.00 97.12 124 ASN A N 1
ATOM 894 C CA . ASN A 1 124 ? -4.332 -0.627 -0.767 1.00 97.12 124 ASN A CA 1
ATOM 895 C C . ASN A 1 124 ? -4.260 0.517 -1.791 1.00 97.12 124 ASN A C 1
ATOM 897 O O . ASN A 1 124 ? -3.967 0.261 -2.956 1.00 97.12 124 ASN A O 1
ATOM 901 N N . ALA A 1 125 ? -4.472 1.765 -1.365 1.00 97.31 125 ALA A N 1
ATOM 902 C CA . ALA A 1 125 ? -4.327 2.937 -2.225 1.00 97.31 125 ALA A CA 1
ATOM 903 C C . ALA A 1 125 ? -2.894 3.070 -2.768 1.00 97.31 125 ALA A C 1
ATOM 905 O O . ALA A 1 125 ? -2.725 3.220 -3.972 1.00 97.31 125 ALA A O 1
ATOM 906 N N . LEU A 1 126 ? -1.866 2.905 -1.923 1.00 96.75 126 LEU A N 1
ATOM 907 C CA . LEU A 1 126 ? -0.462 2.899 -2.364 1.00 96.75 126 LEU A CA 1
ATOM 908 C C . LEU A 1 126 ? -0.184 1.819 -3.404 1.00 96.75 126 LEU A C 1
ATOM 910 O O . LEU A 1 126 ? 0.499 2.071 -4.385 1.00 96.75 126 LEU A O 1
ATOM 914 N N . SER A 1 127 ? -0.757 0.631 -3.221 1.00 95.94 127 SER A N 1
ATOM 915 C CA . SER A 1 127 ? -0.594 -0.463 -4.184 1.00 95.94 127 SER A CA 1
ATOM 916 C C . SER A 1 127 ? -1.132 -0.084 -5.566 1.00 95.94 127 SER A C 1
ATOM 918 O O . SER A 1 127 ? -0.550 -0.474 -6.570 1.00 95.94 127 SER A O 1
ATOM 920 N N . HIS A 1 128 ? -2.216 0.697 -5.623 1.00 95.12 128 HIS A N 1
ATOM 921 C CA . HIS A 1 128 ? -2.733 1.237 -6.878 1.00 95.12 128 HIS A CA 1
ATOM 922 C C . HIS A 1 128 ? -1.818 2.316 -7.473 1.00 95.12 128 HIS A C 1
ATOM 924 O O . HIS A 1 128 ? -1.622 2.309 -8.682 1.00 95.12 128 HIS A O 1
ATOM 930 N N . VAL A 1 129 ? -1.221 3.181 -6.646 1.00 94.69 129 VAL A N 1
ATOM 931 C CA . VAL A 1 129 ? -0.227 4.170 -7.105 1.00 94.69 129 VAL A CA 1
ATOM 932 C C . VAL A 1 129 ? 1.008 3.479 -7.695 1.00 94.69 129 VAL A C 1
ATOM 934 O O . VAL A 1 129 ? 1.457 3.837 -8.775 1.00 94.69 129 VAL A O 1
ATOM 937 N N . PHE A 1 130 ? 1.531 2.425 -7.062 1.00 93.44 130 PHE A N 1
ATOM 938 C CA . PHE A 1 130 ? 2.713 1.723 -7.585 1.00 93.44 130 PHE A CA 1
ATOM 939 C C . PHE A 1 130 ? 2.475 1.099 -8.963 1.00 93.44 130 PHE A C 1
ATOM 941 O O . PHE A 1 130 ? 3.383 1.075 -9.788 1.00 93.44 130 PHE A O 1
ATOM 948 N N . ILE A 1 131 ? 1.249 0.643 -9.240 1.00 91.56 131 ILE A N 1
ATOM 949 C CA . ILE A 1 131 ? 0.880 0.110 -10.559 1.00 91.56 131 ILE A CA 1
ATOM 950 C C . ILE A 1 131 ? 0.995 1.186 -11.643 1.00 91.56 131 ILE A C 1
ATOM 952 O O . ILE A 1 131 ? 1.364 0.863 -12.770 1.00 91.56 131 ILE A O 1
ATOM 956 N N . THR A 1 132 ? 0.691 2.448 -11.327 1.00 89.19 132 THR A N 1
ATOM 957 C CA . THR A 1 132 ? 0.714 3.531 -12.317 1.00 89.19 132 THR A CA 1
ATOM 958 C C . THR A 1 132 ? 2.121 4.062 -12.598 1.00 89.19 132 THR A C 1
ATOM 960 O O . THR A 1 132 ? 2.335 4.608 -13.670 1.00 89.19 132 THR A O 1
ATOM 963 N N . MET A 1 133 ? 3.090 3.853 -11.698 1.00 84.69 133 MET A N 1
ATOM 964 C CA . MET A 1 133 ? 4.453 4.406 -11.812 1.00 84.69 133 MET A CA 1
ATOM 965 C C . MET A 1 133 ? 5.376 3.710 -12.834 1.00 84.69 133 MET A C 1
ATOM 967 O O . MET A 1 133 ? 6.418 4.256 -13.175 1.00 84.69 133 MET A O 1
ATOM 971 N N . ALA A 1 134 ? 5.029 2.511 -13.316 1.00 69.31 134 ALA A N 1
ATOM 972 C CA . ALA A 1 134 ? 5.686 1.813 -14.437 1.00 69.31 134 ALA A CA 1
ATOM 973 C C . ALA A 1 134 ? 7.242 1.857 -14.497 1.00 69.31 134 ALA A C 1
ATOM 975 O O . ALA A 1 134 ? 7.812 1.971 -15.583 1.00 69.31 134 ALA A O 1
ATOM 976 N N . GLY A 1 135 ? 7.931 1.715 -13.357 1.00 67.94 135 GLY A N 1
ATOM 977 C CA . GLY A 1 135 ? 9.397 1.603 -13.275 1.00 67.94 135 GLY A CA 1
ATOM 978 C C . GLY A 1 135 ? 10.164 2.897 -12.970 1.00 67.94 135 GLY A C 1
ATOM 979 O O . GLY A 1 135 ? 11.376 2.839 -12.782 1.00 67.94 135 GLY A O 1
ATOM 980 N N . ASP A 1 136 ? 9.493 4.049 -12.871 1.00 68.19 136 ASP A N 1
ATOM 981 C CA . ASP A 1 136 ? 10.107 5.325 -12.466 1.00 68.19 136 ASP A CA 1
ATOM 982 C C . ASP A 1 136 ? 9.950 5.557 -10.955 1.00 68.19 136 ASP A C 1
ATOM 984 O O . ASP A 1 136 ? 9.229 6.443 -10.502 1.00 68.19 136 ASP A O 1
ATOM 988 N N . SER A 1 137 ? 10.519 4.664 -10.140 1.00 72.12 137 SER A N 1
ATOM 989 C CA . SER A 1 137 ? 10.198 4.629 -8.706 1.00 72.12 137 SER A CA 1
ATOM 990 C C . SER A 1 137 ? 11.376 4.381 -7.769 1.00 72.12 137 SER A C 1
ATOM 992 O O . SER A 1 137 ? 11.128 4.041 -6.618 1.00 72.12 137 SER A O 1
ATOM 994 N N . GLY A 1 138 ? 12.629 4.546 -8.206 1.00 77.38 138 GLY A N 1
ATOM 995 C CA . GLY A 1 138 ? 13.806 4.263 -7.364 1.00 77.38 138 GLY A CA 1
ATOM 996 C C . GLY A 1 138 ? 13.759 4.983 -6.008 1.00 77.38 138 GLY A C 1
ATOM 997 O O . GLY A 1 138 ? 13.725 4.340 -4.958 1.00 77.38 138 GLY A O 1
ATOM 998 N N . ASP A 1 139 ? 13.612 6.311 -6.023 1.00 84.50 139 ASP A N 1
ATOM 999 C CA . ASP A 1 139 ? 13.498 7.124 -4.799 1.00 84.50 139 ASP A CA 1
ATOM 1000 C C . ASP A 1 139 ? 12.260 6.733 -3.967 1.00 84.50 139 ASP A C 1
ATOM 1002 O O . ASP A 1 139 ? 12.297 6.654 -2.736 1.00 84.50 139 ASP A O 1
ATOM 1006 N N . VAL A 1 140 ? 11.154 6.399 -4.642 1.00 89.50 140 VAL A N 1
ATOM 1007 C CA . VAL A 1 140 ? 9.923 5.942 -3.986 1.00 89.50 140 VAL A CA 1
ATOM 1008 C C . VAL A 1 140 ? 10.127 4.598 -3.288 1.00 89.50 140 VAL A C 1
ATOM 1010 O O . VAL A 1 140 ? 9.600 4.405 -2.190 1.00 89.50 140 VAL A O 1
ATOM 1013 N N . VAL A 1 141 ? 10.892 3.669 -3.864 1.00 90.56 141 VAL A N 1
ATOM 1014 C CA . VAL A 1 141 ? 11.223 2.385 -3.234 1.00 90.56 141 VAL A CA 1
ATOM 1015 C C . VAL A 1 141 ? 12.064 2.614 -1.984 1.00 90.56 141 VAL A C 1
ATOM 1017 O O . VAL A 1 141 ? 11.715 2.079 -0.924 1.00 90.56 141 VAL A O 1
ATOM 1020 N N . GLU A 1 142 ? 13.118 3.428 -2.085 1.00 90.44 142 GLU A N 1
ATOM 1021 C CA . GLU A 1 142 ? 14.021 3.736 -0.970 1.00 90.44 142 GLU A CA 1
ATOM 1022 C C . GLU A 1 142 ? 13.274 4.336 0.231 1.00 90.44 142 GLU A C 1
ATOM 1024 O O . GLU A 1 142 ? 13.494 3.914 1.372 1.00 90.44 142 GLU A O 1
ATOM 1029 N N . ASP A 1 143 ? 12.324 5.240 -0.014 1.00 91.50 143 ASP A N 1
ATOM 1030 C CA . ASP A 1 143 ? 11.551 5.900 1.042 1.00 91.50 143 ASP A CA 1
ATOM 1031 C C . ASP A 1 143 ? 10.389 5.051 1.582 1.00 91.50 143 ASP A C 1
ATOM 1033 O O . ASP A 1 143 ? 10.047 5.104 2.775 1.00 91.50 143 ASP A O 1
ATOM 1037 N N . THR A 1 144 ? 9.756 4.253 0.721 1.00 94.75 144 THR A N 1
ATOM 1038 C CA . THR A 1 144 ? 8.526 3.525 1.064 1.00 94.75 144 THR A CA 1
ATOM 1039 C C . THR A 1 144 ? 8.821 2.187 1.732 1.00 94.75 144 THR A C 1
ATOM 1041 O O . THR A 1 144 ? 8.181 1.822 2.729 1.00 94.75 144 THR A O 1
ATOM 1044 N N . LEU A 1 145 ? 9.800 1.439 1.221 1.00 94.50 145 LEU A N 1
ATOM 1045 C CA . LEU A 1 145 ? 10.072 0.075 1.664 1.00 94.50 145 LEU A CA 1
ATOM 1046 C C . LEU A 1 145 ? 10.437 -0.025 3.161 1.00 94.50 145 LEU A C 1
ATOM 1048 O O . LEU A 1 145 ? 9.935 -0.945 3.819 1.00 94.50 145 LEU A O 1
ATOM 1052 N N . PRO A 1 146 ? 11.212 0.901 3.769 1.00 95.31 146 PRO A N 1
ATOM 1053 C CA . PRO A 1 146 ? 11.478 0.883 5.209 1.00 95.31 146 PRO A CA 1
ATOM 1054 C C . PRO A 1 146 ? 10.213 1.053 6.060 1.00 95.31 146 PRO A C 1
ATOM 1056 O O . PRO A 1 146 ? 10.063 0.393 7.092 1.00 95.31 146 PRO A O 1
ATOM 1059 N N . VAL A 1 147 ? 9.280 1.903 5.620 1.00 96.69 147 VAL A N 1
ATOM 1060 C CA . VAL A 1 147 ? 8.012 2.164 6.321 1.00 96.69 147 VAL A CA 1
ATOM 1061 C C . VAL A 1 147 ? 7.135 0.918 6.299 1.00 96.69 147 VAL A C 1
ATOM 1063 O O . VAL A 1 147 ? 6.675 0.454 7.347 1.00 96.69 147 VAL A O 1
ATOM 1066 N N . LEU A 1 148 ? 6.947 0.341 5.110 1.00 97.31 148 LEU A N 1
ATOM 1067 C CA . LEU A 1 148 ? 6.155 -0.872 4.935 1.00 97.31 148 LEU A CA 1
ATOM 1068 C C . LEU A 1 148 ? 6.799 -2.063 5.657 1.00 97.31 148 LEU A C 1
ATOM 1070 O O . LEU A 1 148 ? 6.124 -2.781 6.394 1.00 97.31 148 LEU A O 1
ATOM 1074 N N . GLY A 1 149 ? 8.115 -2.240 5.536 1.00 96.31 149 GLY A N 1
ATOM 1075 C CA . GLY A 1 149 ? 8.852 -3.293 6.235 1.00 96.31 149 GLY A CA 1
ATOM 1076 C C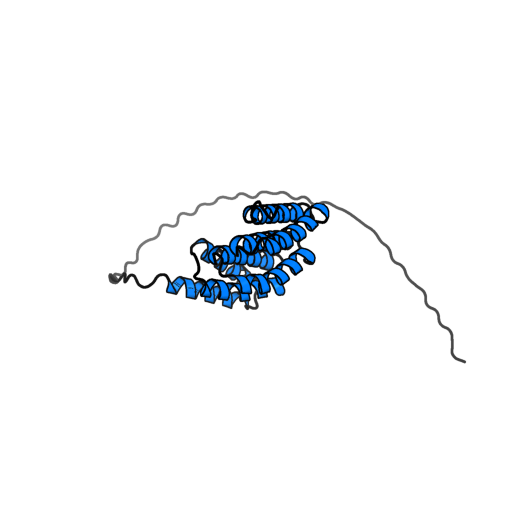 . GLY A 1 149 ? 8.732 -3.181 7.759 1.00 96.31 149 GLY A C 1
ATOM 1077 O O . GLY A 1 149 ? 8.524 -4.187 8.444 1.00 96.31 149 GLY A O 1
ATOM 1078 N N . GLY A 1 150 ? 8.789 -1.958 8.296 1.00 95.94 150 GLY A N 1
ATOM 1079 C CA . GLY A 1 150 ? 8.564 -1.681 9.713 1.00 95.94 150 GLY A CA 1
ATOM 1080 C C . GLY A 1 150 ? 7.162 -2.082 10.178 1.00 95.94 150 GLY A C 1
ATOM 1081 O O . GLY A 1 150 ? 7.023 -2.756 11.206 1.00 95.94 150 GLY A O 1
ATOM 1082 N N . LEU A 1 151 ? 6.126 -1.737 9.409 1.00 96.44 151 LEU A N 1
ATOM 1083 C CA . LEU A 1 151 ? 4.738 -2.105 9.709 1.00 96.44 151 LEU A CA 1
ATOM 1084 C C . LEU A 1 151 ? 4.495 -3.612 9.602 1.00 96.44 151 LEU A C 1
ATOM 1086 O O . LEU A 1 151 ? 3.878 -4.187 10.500 1.00 96.44 151 LEU A O 1
ATOM 1090 N N . LEU A 1 152 ? 5.021 -4.271 8.568 1.00 96.31 152 LEU A N 1
ATOM 1091 C CA . LEU A 1 152 ? 4.907 -5.722 8.401 1.00 96.31 152 LEU A CA 1
ATOM 1092 C C . LEU A 1 152 ? 5.521 -6.481 9.587 1.00 96.31 152 LEU A C 1
ATOM 1094 O O . LEU A 1 152 ? 4.977 -7.501 10.023 1.00 96.31 152 LEU A O 1
ATOM 1098 N N . LYS A 1 153 ? 6.624 -5.958 10.136 1.00 94.31 153 LYS A N 1
ATOM 1099 C CA . LYS A 1 153 ? 7.330 -6.546 11.279 1.00 94.31 153 LYS A CA 1
ATOM 1100 C C . LYS A 1 153 ? 6.651 -6.277 12.623 1.00 94.31 153 LYS A C 1
ATOM 1102 O O . LYS A 1 153 ? 6.627 -7.166 13.468 1.00 94.31 153 LYS A O 1
ATOM 1107 N N . SER A 1 154 ? 6.168 -5.055 12.853 1.00 92.69 154 SER A N 1
ATOM 1108 C CA . SER A 1 154 ? 5.825 -4.573 14.204 1.00 92.69 154 SER A CA 1
ATOM 1109 C C . SER A 1 154 ? 4.339 -4.309 14.453 1.00 92.69 154 SER A C 1
ATOM 1111 O O . SER A 1 154 ? 3.930 -4.215 15.614 1.00 92.69 154 SER A O 1
ATOM 1113 N N . CYS A 1 155 ? 3.511 -4.194 13.409 1.00 94.06 155 CYS A N 1
ATOM 1114 C CA . CYS A 1 155 ? 2.087 -3.924 13.585 1.00 94.06 155 CYS A CA 1
ATOM 1115 C C . CYS A 1 155 ? 1.386 -5.112 14.260 1.00 94.06 155 CYS A C 1
ATOM 1117 O O . CYS A 1 155 ? 1.624 -6.268 13.923 1.00 94.06 155 CYS A O 1
ATOM 1119 N N . LYS A 1 156 ? 0.484 -4.839 15.207 1.00 93.38 156 LYS A N 1
ATOM 1120 C CA . LYS A 1 156 ? -0.264 -5.887 15.925 1.00 93.38 156 LYS A CA 1
ATOM 1121 C C . LYS A 1 156 ? -1.453 -6.432 15.129 1.00 93.38 156 LYS A C 1
ATOM 1123 O O . LYS A 1 156 ? -1.917 -7.531 15.408 1.00 93.38 156 LYS A O 1
ATOM 1128 N N . HIS A 1 157 ? -1.959 -5.668 14.163 1.00 95.75 157 HIS A N 1
ATOM 1129 C CA . HIS A 1 157 ? -3.147 -6.029 13.393 1.00 95.75 157 HIS A CA 1
ATOM 1130 C C . HIS A 1 157 ? -2.760 -6.871 12.173 1.00 95.75 157 HIS A C 1
ATOM 1132 O O . HIS A 1 157 ? -2.077 -6.375 11.274 1.00 95.75 157 HIS A O 1
ATOM 1138 N N . SER A 1 158 ? -3.213 -8.130 12.117 1.00 95.56 158 SER A N 1
ATOM 1139 C CA . SER A 1 158 ? -2.917 -9.036 10.996 1.00 95.56 158 SER A CA 1
ATOM 1140 C C . SER A 1 158 ? -3.416 -8.480 9.662 1.00 95.56 158 SER A C 1
ATOM 1142 O O . SER A 1 158 ? -2.683 -8.536 8.681 1.00 95.56 158 SER A O 1
ATOM 1144 N N . SER A 1 159 ? -4.591 -7.847 9.634 1.00 97.25 159 SER A N 1
ATOM 1145 C CA . SER A 1 159 ? -5.157 -7.217 8.432 1.00 97.25 159 SER A CA 1
ATOM 1146 C C . SER A 1 159 ? -4.257 -6.128 7.837 1.00 97.25 159 SER A C 1
ATOM 1148 O O . SER A 1 159 ? -4.053 -6.083 6.621 1.00 97.25 159 SER A O 1
ATOM 1150 N N . VAL A 1 160 ? -3.662 -5.286 8.690 1.00 97.69 160 VAL A N 1
ATOM 1151 C CA . VAL A 1 160 ? -2.699 -4.258 8.270 1.00 97.69 160 VAL A CA 1
ATOM 1152 C C . VAL A 1 160 ? -1.446 -4.923 7.717 1.00 97.69 160 VAL A C 1
ATOM 1154 O O . VAL A 1 160 ? -1.022 -4.590 6.618 1.00 97.69 160 VAL A O 1
ATOM 1157 N N . ARG A 1 161 ? -0.892 -5.914 8.428 1.00 97.62 161 ARG A N 1
ATOM 1158 C CA . ARG A 1 161 ? 0.289 -6.664 7.969 1.00 97.62 161 ARG A CA 1
ATOM 1159 C C . ARG A 1 161 ? 0.053 -7.347 6.621 1.00 97.62 161 ARG A C 1
ATOM 1161 O O . ARG A 1 161 ? 0.924 -7.280 5.765 1.00 97.62 161 ARG A O 1
ATOM 1168 N N . CYS A 1 162 ? -1.114 -7.955 6.411 1.00 97.88 162 CYS A N 1
ATOM 1169 C CA . CYS A 1 162 ? -1.476 -8.588 5.141 1.00 97.88 162 CYS A CA 1
ATOM 1170 C C . CYS A 1 162 ? -1.517 -7.573 3.997 1.00 97.88 162 CYS A C 1
ATOM 1172 O O . CYS A 1 162 ? -0.943 -7.817 2.939 1.00 97.88 162 CYS A O 1
ATOM 1174 N N . SER A 1 163 ? -2.164 -6.426 4.225 1.00 98.12 163 SER A N 1
ATOM 1175 C CA . SER A 1 163 ? -2.278 -5.368 3.213 1.00 98.12 163 SER A CA 1
ATOM 1176 C C . SER A 1 163 ? -0.902 -4.791 2.878 1.00 98.12 163 SER A C 1
ATOM 1178 O O . SER A 1 163 ? -0.543 -4.691 1.713 1.00 98.12 163 SER A O 1
ATOM 1180 N N . VAL A 1 164 ? -0.085 -4.526 3.901 1.00 98.06 164 VAL A N 1
ATOM 1181 C CA . VAL A 1 164 ? 1.295 -4.045 3.756 1.00 98.06 164 VAL A CA 1
ATOM 1182 C C . VAL A 1 164 ? 2.185 -5.058 3.029 1.00 98.06 164 VAL A C 1
ATOM 1184 O O . VAL A 1 164 ? 2.976 -4.655 2.183 1.00 98.06 164 VAL A O 1
ATOM 1187 N N . ALA A 1 165 ? 2.062 -6.361 3.311 1.00 97.94 165 ALA A N 1
ATOM 1188 C CA . ALA A 1 165 ? 2.798 -7.395 2.580 1.00 97.94 165 ALA A CA 1
ATOM 1189 C C . ALA A 1 165 ? 2.458 -7.364 1.082 1.00 97.94 165 ALA A C 1
ATOM 1191 O O . ALA A 1 165 ? 3.362 -7.390 0.250 1.00 97.94 165 ALA A O 1
ATOM 1192 N N . GLY A 1 166 ? 1.168 -7.238 0.749 1.00 97.38 166 GLY A N 1
ATOM 1193 C CA . GLY A 1 166 ? 0.713 -7.047 -0.627 1.00 97.38 166 GLY A CA 1
ATOM 1194 C C . GLY A 1 166 ? 1.320 -5.800 -1.272 1.00 97.38 166 GLY A C 1
ATOM 1195 O O . GLY A 1 166 ? 1.872 -5.891 -2.365 1.00 97.38 166 GLY A O 1
ATOM 1196 N N . SER A 1 167 ? 1.302 -4.663 -0.572 1.00 97.38 167 SER A N 1
ATOM 1197 C CA . SER A 1 167 ? 1.883 -3.407 -1.064 1.00 97.38 167 SER A CA 1
ATOM 1198 C C . SER A 1 167 ? 3.388 -3.490 -1.303 1.00 97.38 167 SER A C 1
ATOM 1200 O O . SER A 1 167 ? 3.860 -2.945 -2.292 1.00 97.38 167 SER A O 1
ATOM 1202 N N . ILE A 1 168 ? 4.140 -4.190 -0.445 1.00 96.69 168 ILE A N 1
ATOM 1203 C CA . ILE A 1 168 ? 5.577 -4.441 -0.656 1.00 96.69 168 ILE A CA 1
ATOM 1204 C C . ILE A 1 168 ? 5.794 -5.249 -1.935 1.00 96.69 168 ILE A C 1
ATOM 1206 O O . ILE A 1 168 ? 6.659 -4.902 -2.733 1.00 96.69 168 ILE A O 1
ATOM 1210 N N . GLY A 1 169 ? 5.009 -6.313 -2.133 1.00 95.44 169 GLY A N 1
ATOM 1211 C CA . GLY A 1 169 ? 5.096 -7.125 -3.345 1.00 95.44 169 GLY A CA 1
ATOM 1212 C C . GLY A 1 169 ? 4.825 -6.302 -4.604 1.00 95.44 169 GLY A C 1
ATOM 1213 O O . GLY A 1 169 ? 5.593 -6.380 -5.555 1.00 95.44 169 GLY A O 1
ATOM 1214 N N . MET A 1 170 ? 3.775 -5.475 -4.577 1.00 95.31 170 MET A N 1
ATOM 1215 C CA . MET A 1 170 ? 3.423 -4.587 -5.689 1.00 95.31 170 MET A CA 1
ATOM 1216 C C . MET A 1 170 ? 4.495 -3.534 -5.965 1.00 95.31 170 MET A C 1
ATOM 1218 O O . MET A 1 170 ? 4.865 -3.359 -7.118 1.00 95.31 170 MET A O 1
ATOM 1222 N N . LEU A 1 171 ? 5.013 -2.871 -4.926 1.00 94.56 171 LEU A N 1
ATOM 1223 C CA . LEU A 1 171 ? 6.067 -1.863 -5.053 1.00 94.56 171 LEU A CA 1
ATOM 1224 C C . LEU A 1 171 ? 7.280 -2.429 -5.788 1.00 94.56 171 LEU A C 1
ATOM 1226 O O . LEU A 1 171 ? 7.700 -1.881 -6.796 1.00 94.56 171 LEU A O 1
ATOM 1230 N N . VAL A 1 172 ? 7.815 -3.547 -5.298 1.00 93.19 172 VAL A N 1
ATOM 1231 C CA . VAL A 1 172 ? 9.045 -4.139 -5.838 1.00 93.19 172 VAL A CA 1
ATOM 1232 C C . VAL A 1 172 ? 8.825 -4.692 -7.240 1.00 93.19 172 VAL A C 1
ATOM 1234 O O . VAL A 1 172 ? 9.677 -4.522 -8.106 1.00 93.19 172 VAL A O 1
ATOM 1237 N N . PHE A 1 173 ? 7.674 -5.326 -7.478 1.00 92.56 173 PHE A N 1
ATOM 1238 C CA . PHE A 1 173 ? 7.325 -5.839 -8.798 1.00 92.56 173 PHE A CA 1
ATOM 1239 C C . PHE A 1 173 ? 7.196 -4.715 -9.837 1.00 92.56 173 PHE A C 1
ATOM 1241 O O . PHE A 1 173 ? 7.757 -4.823 -10.923 1.00 92.56 173 PHE A O 1
ATOM 1248 N N . CYS A 1 174 ? 6.482 -3.634 -9.509 1.00 90.75 174 CYS A N 1
ATOM 1249 C CA . CYS A 1 174 ? 6.252 -2.520 -10.432 1.00 90.75 174 CYS A CA 1
ATOM 1250 C C . CYS A 1 174 ? 7.478 -1.622 -10.614 1.00 90.75 174 CYS A C 1
ATOM 1252 O O . CYS A 1 174 ? 7.650 -1.062 -11.693 1.00 90.75 174 CYS A O 1
ATOM 1254 N N . ALA A 1 175 ? 8.324 -1.497 -9.592 1.00 86.88 175 ALA A N 1
ATOM 1255 C CA . ALA A 1 175 ? 9.555 -0.724 -9.679 1.00 86.88 175 ALA A CA 1
ATOM 1256 C C . ALA A 1 175 ? 10.585 -1.344 -10.631 1.00 86.88 175 ALA A C 1
ATOM 1258 O O . ALA A 1 175 ? 11.449 -0.638 -11.137 1.00 86.88 175 ALA A O 1
ATOM 1259 N N . GLY A 1 176 ? 10.505 -2.658 -10.881 1.00 76.94 176 GLY A N 1
ATOM 1260 C CA . GLY A 1 176 ? 11.496 -3.351 -11.704 1.00 76.94 176 GLY A CA 1
ATOM 1261 C C . GLY A 1 176 ? 12.903 -3.287 -11.103 1.00 76.94 176 GLY A C 1
ATOM 1262 O O . GLY A 1 176 ? 13.886 -3.288 -11.843 1.00 76.94 176 GLY A O 1
ATOM 1263 N N . GLU A 1 177 ? 12.992 -3.197 -9.772 1.00 70.56 177 GLU A N 1
ATOM 1264 C CA . GLU A 1 177 ? 14.261 -3.149 -9.050 1.00 70.56 177 GLU A CA 1
ATOM 1265 C C . GLU A 1 177 ? 15.143 -4.348 -9.409 1.00 70.56 177 GLU A C 1
ATOM 1267 O O . GLU A 1 177 ? 14.657 -5.454 -9.661 1.00 70.56 177 GLU A O 1
ATOM 1272 N N . GLY A 1 178 ? 16.460 -4.136 -9.409 1.00 80.62 178 GLY A N 1
ATOM 1273 C CA . GLY A 1 178 ? 17.414 -5.183 -9.766 1.00 80.62 178 GLY A CA 1
ATOM 1274 C C . GLY A 1 178 ? 17.251 -6.449 -8.914 1.00 80.62 178 GLY A C 1
ATOM 1275 O O . GLY A 1 178 ? 16.883 -6.383 -7.738 1.00 80.62 178 GLY A O 1
ATOM 1276 N N . ASP A 1 179 ? 17.605 -7.607 -9.488 1.00 87.06 179 ASP A N 1
ATOM 1277 C CA . ASP A 1 179 ? 17.403 -8.933 -8.878 1.00 87.06 179 ASP A CA 1
ATOM 1278 C C . ASP A 1 179 ? 17.861 -9.008 -7.403 1.00 87.06 179 ASP A C 1
ATOM 1280 O O . ASP A 1 179 ? 17.236 -9.675 -6.582 1.00 87.06 179 ASP A O 1
ATOM 1284 N N . ALA A 1 180 ? 18.932 -8.301 -7.026 1.00 88.06 180 ALA A N 1
ATOM 1285 C CA . ALA A 1 180 ? 19.446 -8.290 -5.656 1.00 88.06 180 ALA A CA 1
ATOM 1286 C C . ALA A 1 180 ? 18.447 -7.731 -4.621 1.00 88.06 180 ALA A C 1
ATOM 1288 O O . ALA A 1 180 ? 18.310 -8.310 -3.536 1.00 88.06 180 ALA A O 1
ATOM 1289 N N . GLU A 1 181 ? 17.753 -6.636 -4.944 1.00 88.56 181 GLU A N 1
ATOM 1290 C CA . GLU A 1 181 ? 16.773 -6.012 -4.046 1.00 88.56 181 GLU A CA 1
ATOM 1291 C C . GLU A 1 181 ? 15.507 -6.871 -3.973 1.00 88.56 181 GLU A C 1
ATOM 1293 O O . GLU A 1 181 ? 15.033 -7.197 -2.879 1.00 88.56 181 GLU A O 1
ATOM 1298 N N . ALA A 1 182 ? 15.036 -7.362 -5.125 1.00 91.94 182 ALA A N 1
ATOM 1299 C CA . ALA A 1 182 ? 13.914 -8.291 -5.210 1.00 91.94 182 ALA A CA 1
ATOM 1300 C C . ALA A 1 182 ? 14.151 -9.559 -4.364 1.00 91.94 182 ALA A C 1
ATOM 1302 O O . ALA A 1 182 ? 13.320 -9.917 -3.522 1.00 91.94 182 ALA A O 1
ATOM 1303 N N . LEU A 1 183 ? 15.332 -10.180 -4.472 1.00 93.44 183 LEU A N 1
ATOM 1304 C CA . LEU A 1 183 ? 15.745 -11.315 -3.635 1.00 93.44 183 LEU A CA 1
ATOM 1305 C C . LEU A 1 183 ? 15.859 -10.951 -2.146 1.00 93.44 183 LEU A C 1
ATOM 1307 O O . LEU A 1 183 ? 15.590 -11.774 -1.261 1.00 93.44 183 LEU A O 1
ATOM 1311 N N . GLY A 1 184 ? 16.283 -9.726 -1.832 1.00 93.06 184 GLY A N 1
ATOM 1312 C CA . GLY A 1 184 ? 16.290 -9.190 -0.473 1.00 93.06 184 GLY A CA 1
ATOM 1313 C C . GLY A 1 184 ? 14.886 -9.164 0.134 1.00 93.06 184 GLY A C 1
ATOM 1314 O O . GLY A 1 184 ? 14.678 -9.660 1.247 1.00 93.06 184 GLY A O 1
ATOM 1315 N N . VAL A 1 185 ? 13.912 -8.653 -0.615 1.00 94.00 185 VAL A N 1
ATOM 1316 C CA . VAL A 1 185 ? 12.505 -8.591 -0.203 1.00 94.00 185 VAL A CA 1
ATOM 1317 C C . VAL A 1 185 ? 11.880 -9.979 -0.120 1.00 94.00 185 VAL A C 1
ATOM 1319 O O . VAL A 1 185 ? 11.235 -10.290 0.883 1.00 94.00 185 VAL A O 1
ATOM 1322 N N . MET A 1 186 ? 12.144 -10.855 -1.090 1.00 95.44 186 MET A N 1
ATOM 1323 C CA . MET A 1 186 ? 11.715 -12.255 -1.056 1.00 95.44 186 MET A CA 1
ATOM 1324 C C . MET A 1 186 ? 12.187 -12.960 0.222 1.00 95.44 186 MET A C 1
ATOM 1326 O O . MET A 1 186 ? 11.388 -13.583 0.921 1.00 95.44 186 MET A O 1
ATOM 1330 N N . ARG A 1 187 ? 13.458 -12.806 0.614 1.00 94.75 187 ARG A N 1
ATOM 1331 C CA . ARG A 1 187 ? 13.958 -13.380 1.878 1.00 94.75 187 ARG A CA 1
ATOM 1332 C C . ARG A 1 187 ? 13.234 -12.831 3.106 1.00 94.75 187 ARG A C 1
ATOM 1334 O O . ARG A 1 187 ? 12.938 -13.588 4.028 1.00 94.75 187 ARG A O 1
ATOM 1341 N N . ARG A 1 188 ? 12.915 -11.532 3.127 1.00 93.50 188 ARG A N 1
ATOM 1342 C CA . ARG A 1 188 ? 12.146 -10.919 4.225 1.00 93.50 188 ARG A CA 1
ATOM 1343 C C . ARG A 1 188 ? 10.724 -11.478 4.295 1.00 93.50 188 ARG A C 1
ATOM 1345 O O . ARG A 1 188 ? 10.268 -11.789 5.391 1.00 93.50 188 ARG A O 1
ATOM 1352 N N . LEU A 1 189 ? 10.046 -11.628 3.156 1.00 95.88 189 LEU A N 1
ATOM 1353 C CA . LEU A 1 189 ? 8.693 -12.189 3.079 1.00 95.88 189 LEU A CA 1
ATOM 1354 C C . LEU A 1 189 ? 8.662 -13.659 3.523 1.00 95.88 189 LEU A C 1
ATOM 1356 O O . LEU A 1 189 ? 7.769 -14.042 4.278 1.00 95.88 189 LEU A O 1
ATOM 1360 N N . ALA A 1 190 ? 9.674 -14.447 3.145 1.00 94.31 190 ALA A N 1
ATOM 1361 C CA . ALA A 1 190 ? 9.798 -15.850 3.539 1.00 94.31 190 ALA A CA 1
ATOM 1362 C C . ALA A 1 190 ? 9.891 -16.053 5.059 1.00 94.31 190 ALA A C 1
ATOM 1364 O O . ALA A 1 190 ? 9.335 -17.011 5.593 1.00 94.31 190 ALA A O 1
ATOM 1365 N N . GLY A 1 191 ? 10.498 -15.107 5.784 1.00 92.88 191 GLY A N 1
ATOM 1366 C CA . GLY A 1 191 ? 10.542 -15.143 7.250 1.00 92.88 191 GLY A CA 1
ATOM 1367 C C . GLY A 1 191 ? 9.162 -15.138 7.927 1.00 92.88 191 GLY A C 1
ATOM 1368 O O . GLY A 1 191 ? 9.043 -15.538 9.085 1.00 92.88 191 GLY A O 1
ATOM 1369 N N . TYR A 1 192 ? 8.105 -14.723 7.220 1.00 93.00 192 TYR A N 1
ATOM 1370 C CA . TYR A 1 192 ? 6.735 -14.708 7.737 1.00 93.00 192 TYR A CA 1
ATOM 1371 C C . TYR A 1 192 ? 5.928 -15.967 7.408 1.00 93.00 192 TYR A C 1
ATOM 1373 O O . TYR A 1 192 ? 4.811 -16.087 7.907 1.00 93.00 192 TYR A O 1
ATOM 1381 N N . PHE A 1 193 ? 6.466 -16.908 6.622 1.00 90.12 193 PHE A N 1
ATOM 1382 C CA . PHE A 1 193 ? 5.766 -18.154 6.283 1.00 90.12 193 PHE A CA 1
ATOM 1383 C C . PHE A 1 193 ? 5.580 -19.053 7.509 1.00 90.12 193 PHE A C 1
ATOM 1385 O O . PHE A 1 193 ? 4.538 -19.679 7.664 1.00 90.12 193 PHE A O 1
ATOM 1392 N N . GLU A 1 194 ? 6.578 -19.073 8.394 1.00 80.25 194 GLU A N 1
ATOM 1393 C CA . GLU A 1 194 ? 6.613 -19.953 9.569 1.00 80.25 194 GLU A CA 1
ATOM 1394 C C . GLU A 1 194 ? 6.301 -19.211 10.878 1.00 80.25 194 GLU A C 1
ATOM 1396 O O . GLU A 1 194 ? 5.783 -19.800 11.823 1.00 80.25 194 GLU A O 1
ATOM 1401 N N . CYS A 1 195 ? 6.595 -17.906 10.942 1.00 77.81 195 CYS A N 1
ATOM 1402 C CA . CYS A 1 195 ? 6.463 -17.095 12.161 1.00 77.81 195 CYS A CA 1
ATOM 1403 C C . CYS A 1 195 ? 5.220 -16.181 12.176 1.00 77.81 195 CYS A C 1
ATOM 1405 O O . CYS A 1 195 ? 5.020 -15.417 13.125 1.00 77.81 195 CYS A O 1
ATOM 1407 N N . GLY A 1 196 ? 4.428 -16.167 11.101 1.00 79.12 196 GLY A N 1
ATOM 1408 C CA . GLY A 1 196 ? 3.237 -15.326 10.959 1.00 79.12 196 GLY A CA 1
ATOM 1409 C C . GLY A 1 196 ? 1.958 -15.978 11.489 1.00 79.12 196 GLY A C 1
ATOM 1410 O O . GLY A 1 196 ? 1.913 -17.178 11.739 1.00 79.12 196 GLY A O 1
ATOM 1411 N N . SER A 1 197 ? 0.883 -15.190 11.613 1.00 91.38 197 SER A N 1
ATOM 1412 C CA . SER A 1 197 ? -0.458 -15.789 11.573 1.00 91.38 197 SER A CA 1
ATOM 1413 C C . SER A 1 197 ? -0.692 -16.381 10.182 1.00 91.38 197 SER A C 1
ATOM 1415 O O . SER A 1 197 ? -0.092 -15.910 9.216 1.00 91.38 197 SER A O 1
ATOM 1417 N N . GLU A 1 198 ? -1.583 -17.365 10.062 1.00 94.81 198 GLU A N 1
ATOM 1418 C CA . GLU A 1 198 ? -1.904 -18.015 8.781 1.00 94.81 198 GLU A CA 1
ATOM 1419 C C . GLU A 1 198 ? -2.230 -16.997 7.673 1.00 94.81 198 GLU A C 1
ATOM 1421 O O . GLU A 1 198 ? -1.711 -17.078 6.562 1.00 94.81 198 GLU A O 1
ATOM 1426 N N . GLU A 1 199 ? -3.007 -15.967 8.008 1.00 95.12 199 GLU A N 1
ATOM 1427 C CA . GLU A 1 199 ? -3.370 -14.869 7.106 1.00 95.12 199 GLU A CA 1
ATOM 1428 C C . GLU A 1 199 ? -2.138 -14.107 6.592 1.00 95.12 199 GLU A C 1
ATOM 1430 O O . GLU A 1 199 ? -2.009 -13.843 5.395 1.00 95.12 199 GLU A O 1
ATOM 1435 N N . VAL A 1 200 ? -1.209 -13.771 7.496 1.00 96.25 200 VAL A N 1
ATOM 1436 C CA . VAL A 1 200 ? 0.009 -13.020 7.167 1.00 96.25 200 VAL A CA 1
ATOM 1437 C C . VAL A 1 200 ? 0.987 -13.894 6.392 1.00 96.25 200 VAL A C 1
ATOM 1439 O O . VAL A 1 200 ? 1.611 -13.399 5.454 1.00 96.25 200 VAL A O 1
ATOM 1442 N N . ALA A 1 201 ? 1.101 -15.177 6.734 1.00 96.62 201 ALA A N 1
ATOM 1443 C CA . ALA A 1 201 ? 1.886 -16.144 5.978 1.00 96.62 201 ALA A CA 1
ATOM 1444 C C . ALA A 1 201 ? 1.356 -16.261 4.540 1.00 96.62 201 ALA A C 1
ATOM 1446 O O . ALA A 1 201 ? 2.124 -16.111 3.591 1.00 96.62 201 ALA A O 1
ATOM 1447 N N . ALA A 1 202 ? 0.039 -16.409 4.364 1.00 96.94 202 ALA A N 1
ATOM 1448 C CA . ALA A 1 202 ? -0.593 -16.485 3.050 1.00 96.94 202 ALA A CA 1
ATOM 1449 C C . ALA A 1 202 ? -0.417 -15.193 2.234 1.00 96.94 202 ALA A C 1
ATOM 1451 O O . ALA A 1 202 ? -0.103 -15.251 1.045 1.00 96.94 202 ALA A O 1
ATOM 1452 N N . ALA A 1 203 ? -0.594 -14.021 2.851 1.00 97.31 203 ALA A N 1
ATOM 1453 C CA . ALA A 1 203 ? -0.368 -12.737 2.188 1.00 97.31 203 ALA A CA 1
ATOM 1454 C C . ALA A 1 203 ? 1.105 -12.548 1.791 1.00 97.31 203 ALA A C 1
ATOM 1456 O O . ALA A 1 203 ? 1.391 -12.122 0.672 1.00 97.31 203 ALA A O 1
ATOM 1457 N N . SER A 1 204 ? 2.035 -12.922 2.673 1.00 97.62 204 SER A N 1
ATOM 1458 C CA . SER A 1 204 ? 3.474 -12.820 2.411 1.00 97.62 204 SER A CA 1
ATOM 1459 C C . SER A 1 204 ? 3.911 -13.784 1.314 1.00 97.62 204 SER A C 1
ATOM 1461 O O . SER A 1 204 ? 4.729 -13.409 0.484 1.00 97.62 204 SER A O 1
ATOM 1463 N N . LEU A 1 205 ? 3.345 -14.995 1.262 1.00 97.38 205 LEU A N 1
ATOM 1464 C CA . LEU A 1 205 ? 3.620 -15.973 0.207 1.00 97.38 205 LEU A CA 1
ATOM 1465 C C . LEU A 1 205 ? 3.108 -15.496 -1.156 1.00 97.38 205 LEU A C 1
ATOM 1467 O O . LEU A 1 205 ? 3.802 -15.643 -2.156 1.00 97.38 205 LEU A O 1
ATOM 1471 N N . LYS A 1 206 ? 1.922 -14.878 -1.202 1.00 97.44 206 LYS A N 1
ATOM 1472 C CA . LYS A 1 206 ? 1.391 -14.269 -2.433 1.00 97.44 206 LYS A CA 1
ATOM 1473 C C . LYS A 1 206 ? 2.279 -13.127 -2.924 1.00 97.44 206 LYS A C 1
ATOM 1475 O O . LYS A 1 206 ? 2.625 -13.098 -4.100 1.00 97.44 206 LYS A O 1
ATOM 1480 N N . ALA A 1 207 ? 2.674 -12.225 -2.025 1.00 97.31 207 ALA A N 1
ATOM 1481 C CA . ALA A 1 207 ? 3.592 -11.136 -2.350 1.00 97.31 207 ALA A CA 1
ATOM 1482 C C . ALA A 1 207 ? 4.963 -11.664 -2.800 1.00 97.31 207 ALA A C 1
ATOM 1484 O O . ALA A 1 207 ? 5.521 -11.173 -3.775 1.00 97.31 207 ALA A O 1
ATOM 1485 N N . TRP A 1 208 ? 5.475 -12.705 -2.137 1.00 97.12 208 TRP A N 1
ATOM 1486 C CA . TRP A 1 208 ? 6.722 -13.370 -2.508 1.00 97.12 208 TRP A CA 1
ATOM 1487 C C . TRP A 1 208 ? 6.642 -13.950 -3.916 1.00 97.12 208 TRP A C 1
ATOM 1489 O O . TRP A 1 208 ? 7.534 -13.714 -4.721 1.00 97.12 208 TRP A O 1
ATOM 1499 N N . GLY A 1 209 ? 5.554 -14.664 -4.220 1.00 96.50 209 GLY A N 1
ATOM 1500 C CA . GLY A 1 209 ? 5.329 -15.258 -5.534 1.00 96.50 209 GLY A CA 1
ATOM 1501 C C . GLY A 1 209 ? 5.251 -14.203 -6.629 1.00 96.50 209 GLY A C 1
ATOM 1502 O O . GLY A 1 209 ? 5.861 -14.384 -7.674 1.00 96.50 209 GLY A O 1
ATOM 1503 N N . LEU A 1 210 ? 4.571 -13.081 -6.371 1.00 96.12 210 LEU A N 1
ATOM 1504 C CA . LEU A 1 210 ? 4.520 -11.956 -7.304 1.00 96.12 210 LEU A CA 1
ATOM 1505 C C . LEU A 1 210 ? 5.923 -11.420 -7.614 1.00 96.12 210 LEU A C 1
ATOM 1507 O O . LEU A 1 210 ? 6.292 -11.340 -8.782 1.00 96.12 210 LEU A O 1
ATOM 1511 N N . VAL A 1 211 ? 6.723 -11.115 -6.588 1.00 94.88 211 VAL A N 1
ATOM 1512 C CA . VAL A 1 211 ? 8.098 -10.625 -6.784 1.00 94.88 211 VAL A CA 1
ATOM 1513 C C . VAL A 1 211 ? 8.942 -11.657 -7.531 1.00 94.88 211 VAL A C 1
ATOM 1515 O O . VAL A 1 211 ? 9.655 -11.295 -8.460 1.00 94.88 211 VAL A O 1
ATOM 1518 N N . ALA A 1 212 ? 8.801 -12.945 -7.203 1.00 94.38 212 ALA A N 1
ATOM 1519 C CA . ALA A 1 212 ? 9.521 -14.026 -7.873 1.00 94.38 212 ALA A CA 1
ATOM 1520 C C . ALA A 1 212 ? 9.262 -14.074 -9.388 1.00 94.38 212 ALA A C 1
ATOM 1522 O O . ALA A 1 212 ? 10.160 -14.444 -10.134 1.00 94.38 212 ALA A O 1
ATOM 1523 N N . THR A 1 213 ? 8.071 -13.675 -9.856 1.00 93.56 213 THR A N 1
ATOM 1524 C CA . THR A 1 213 ? 7.779 -13.620 -11.303 1.00 93.56 213 THR A CA 1
ATOM 1525 C C . THR A 1 213 ? 8.534 -12.522 -12.053 1.00 93.56 213 THR A C 1
ATOM 1527 O O . THR A 1 213 ? 8.621 -12.590 -13.276 1.00 93.56 213 THR A O 1
ATOM 1530 N N . GLY A 1 214 ? 9.062 -11.519 -11.342 1.00 88.38 214 GLY A N 1
ATOM 1531 C CA . GLY A 1 214 ? 9.853 -10.429 -11.915 1.00 88.38 214 GLY A CA 1
ATOM 1532 C C . GLY A 1 214 ? 11.369 -10.642 -11.850 1.00 88.38 214 GLY A C 1
ATOM 1533 O O . GLY A 1 214 ? 12.101 -9.880 -12.472 1.00 88.38 214 GLY A O 1
ATOM 1534 N N . VAL A 1 215 ? 11.848 -11.655 -11.118 1.00 89.25 215 VAL A N 1
ATOM 1535 C CA . VAL A 1 215 ? 13.283 -11.952 -10.970 1.00 89.25 215 VAL A CA 1
ATOM 1536 C C . VAL A 1 215 ? 13.772 -12.788 -12.150 1.00 89.25 215 VAL A C 1
ATOM 1538 O O . VAL A 1 215 ? 13.104 -13.729 -12.579 1.00 89.25 215 VAL A O 1
ATOM 1541 N N . SER A 1 216 ? 14.960 -12.475 -12.667 1.00 85.50 216 SER A N 1
ATOM 1542 C CA . SER A 1 216 ? 15.548 -13.225 -13.782 1.00 85.50 216 SER A CA 1
ATOM 1543 C C . SER A 1 216 ? 15.909 -14.665 -13.388 1.00 85.50 216 SER A C 1
ATOM 1545 O O . SER A 1 216 ? 16.479 -14.894 -12.323 1.00 85.50 216 SER A O 1
ATOM 1547 N N . ASP A 1 217 ? 15.738 -15.629 -14.305 1.00 78.44 217 ASP A N 1
ATOM 1548 C CA . ASP A 1 217 ? 16.088 -17.055 -14.103 1.00 78.44 217 ASP A CA 1
ATOM 1549 C C . ASP A 1 217 ? 17.535 -17.298 -13.635 1.00 78.44 217 ASP A C 1
ATOM 1551 O O . ASP A 1 217 ? 17.855 -18.344 -13.081 1.00 78.44 217 ASP A O 1
ATOM 1555 N N . ARG A 1 218 ? 18.446 -16.351 -13.889 1.00 74.12 218 ARG A N 1
ATOM 1556 C CA . ARG A 1 218 ? 19.855 -16.447 -13.475 1.00 74.12 218 ARG A CA 1
ATOM 1557 C C . ARG A 1 218 ? 20.085 -16.127 -11.997 1.00 74.12 218 ARG A C 1
ATOM 1559 O O . ARG A 1 218 ? 21.184 -16.380 -11.510 1.00 74.12 218 ARG A O 1
ATOM 1566 N N . ALA A 1 219 ? 19.109 -15.514 -11.335 1.00 70.94 219 ALA A N 1
ATOM 1567 C CA . ALA A 1 219 ? 19.225 -15.003 -9.976 1.00 70.94 219 ALA A CA 1
ATOM 1568 C C . ALA A 1 219 ? 18.468 -15.844 -8.929 1.00 70.94 219 ALA A C 1
ATOM 1570 O O . ALA A 1 219 ? 18.731 -15.678 -7.737 1.00 70.94 219 ALA A O 1
ATOM 1571 N N . LEU A 1 220 ? 17.564 -16.733 -9.358 1.00 64.62 220 LEU A N 1
ATOM 1572 C CA . LEU A 1 220 ? 16.860 -17.711 -8.512 1.00 64.62 220 LEU A CA 1
ATOM 1573 C C . LEU A 1 220 ? 17.731 -18.943 -8.219 1.00 64.62 220 LEU A C 1
ATOM 1575 O O . LEU A 1 220 ? 17.651 -19.438 -7.070 1.00 64.62 220 LEU A O 1
#